Protein AF-A0A950JIW0-F1 (afdb_monomer)

Solvent-accessible surface area (backbone atoms only — not comparable to full-atom values): 15297 Å² total; per-residue (Å²): 106,26,74,24,77,45,77,41,73,48,63,56,68,23,66,13,68,14,67,20,51,63,17,51,64,18,49,62,26,65,59,87,84,40,67,57,16,27,49,17,26,58,13,29,56,10,33,6,30,5,31,16,40,16,62,35,35,33,8,22,6,34,6,34,6,32,17,4,30,21,6,40,33,16,53,64,32,99,72,61,88,52,55,11,27,15,1,23,19,4,36,10,30,6,34,9,30,6,31,6,44,45,16,30,4,42,10,31,6,33,7,30,15,4,31,24,20,44,16,66,24,35,14,5,35,14,8,38,9,34,5,34,12,32,6,30,2,54,14,62,13,37,3,35,7,31,7,34,6,28,14,3,28,22,13,56,19,75,77,39,52,10,31,24,6,33,7,33,7,32,7,31,8,30,2,53,39,39,9,45,5,32,4,31,4,33,3,28,18,31,40,29,46,71,82,50,79,30,42,6,33,4,31,5,30,5,25,16,22,42,98,88,47,72,40,64,16,67,15,72,24,76,31,66,42,51,63,86,51,82,55,61,35,66,11,25,9,29,4,30,4,34,56,48,90,74,85,79,82,82,74,100,50,81,28,74,28,79,24,73,41,73,70,64,73,83,60,59,64,72,76,55,83,82,48,70,72,57,45,64,74,66,54,77,70,81,84,88,89,87,84,79,86,71,95,86,65,62,44,76,43,80,43,77,57,98,38,23,38,37,36,34,35,31,40,62,58,41,51,33,28,50,74,85,44,79,46,76,45,67,77,46,60,76,68,34,74,44,76,75,47,72,65,56,97,76,74,49,77,49,77,54,130

Secondary structure (DSSP, 8-state):
-EEEEEEESS--EEEEEEEPPPPPPPPPP-STTPPPPPPPPPPPPEEEEEEEEESSS-EEEEEEEEPPPPPPPPPPPTT----PPPPPPPPEEEEEEEEESSS-EEEEEEEEPPPP--BSSBPPPPPPEEEEEEEEE-SSS-EEEEEEEEPPPP--BSSBPPPPPPEEEEEEEEETTS--EEEEEEEEEPPPPTT---EEEEEEEEEEEETTEEEEEEEEEEEE--TT--S-EEEEEEEEEEESSPPPPPPS-SEEEEEEEPPPHHHHTTT-TT-HH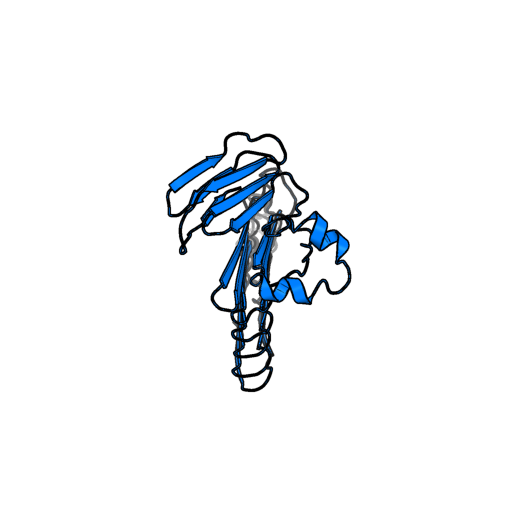HHHHH-SS---------TTS-EEEEEEETTEEEEEEESS-EEEEETTEEEEE----SSEEEEEEE--S---EEEE-

Sequence (353 aa):
MATATAVSNTSPSTSATASGGTGGDGGSAFGEFGAGPGDGGIGGAAKATAATTVISGSAGANAVATGGNGGNYGTPGAFDTLFGNGGSGGSATATATGNSGKGSATVSASATGGSATGGEGFGGYGADANASSTAMANGSGDALSSATATGGSGAFGIDQSGTGGNATATANATASGGGKAIATAVATTSNGYPFSQVGANAMSTAKTSFAGVTVQSTAAAYSTGSFLSSGPVTASTEAIAQVGSGQTVMPDVDVGAIATALPDKAYATMLIDGASNVADALLGGDEIFGASIQEGGSSTFDFAYRGDLLLGVVDGGADVTINGAEISIGDAGNDTVVNLGSFGPNIDLTING

Foldseek 3Di:
DWEWEDEDQEADAWEWEWEWAEWAEWAAFDDPPTDWWEAWGATGAWEWEWEYAYQHYEWHYETYTEWYETHHIYHGDPHDPDKYEKYAIYEWEWEIETEYNAEWYAIETETEIYAIEEIQAEWYAWYATETEWEFYAQHQYETHWETEWEWYEWADYPHYTYATYAWETETYTEAEAFHKTKTKTKTKIAFTQLPDKHKGKTKTKTWYHHPHDIDIWIKIFMDIDDSPDRGIIMAIEMEIEGEDDDDDDDDDGPIYYYHYHYDPPVVVVVVPPDCVPVCVVPPPPDDDDDDDDDDDAWDWDWDQDPQKIKIWIAHDWKFKAKPNDTDTPPCPDGTDIDTPGGDDDDIDIDIDD

pLDDT: mean 79.28, std 20.12, range [33.72, 98.69]

Mean predicted aligned error: 11.42 Å

Radius of gyration: 26.03 Å; Cα contacts (8 Å, |Δi|>4): 1325; chains: 1; bounding box: 48×48×94 Å

Structure (mmCIF, N/CA/C/O backbone):
data_AF-A0A950JIW0-F1
#
_entry.id   AF-A0A950JIW0-F1
#
loop_
_atom_site.group_PDB
_atom_site.id
_atom_site.type_symbol
_atom_site.label_atom_id
_atom_site.label_alt_id
_atom_site.label_comp_id
_atom_site.label_asym_id
_atom_site.label_entity_id
_atom_site.label_seq_id
_atom_site.pdbx_PDB_ins_code
_atom_site.Cartn_x
_atom_site.Cartn_y
_atom_site.Cartn_z
_atom_site.occupancy
_atom_site.B_iso_or_equiv
_atom_site.auth_seq_id
_atom_site.auth_comp_id
_atom_site.auth_asym_id
_atom_site.auth_atom_id
_atom_site.pdbx_PDB_model_num
ATOM 1 N N . MET A 1 1 ? -5.092 -9.264 -12.480 1.00 86.56 1 MET A N 1
ATOM 2 C CA . MET A 1 1 ? -5.924 -8.803 -11.343 1.00 86.56 1 MET A CA 1
ATOM 3 C C . MET A 1 1 ? -6.380 -10.019 -10.556 1.00 86.56 1 MET A C 1
ATOM 5 O O . MET A 1 1 ? -6.759 -10.997 -11.186 1.00 86.56 1 MET A O 1
ATOM 9 N N . ALA A 1 2 ? -6.334 -9.966 -9.226 1.00 77.94 2 ALA A N 1
ATOM 10 C CA . ALA A 1 2 ? -6.814 -11.025 -8.342 1.00 77.94 2 ALA A CA 1
ATOM 11 C C . ALA A 1 2 ? -7.764 -10.453 -7.283 1.00 77.94 2 ALA A C 1
ATOM 13 O O . ALA A 1 2 ? -7.528 -9.370 -6.742 1.00 77.94 2 ALA A O 1
ATOM 14 N N . THR A 1 3 ? -8.838 -11.179 -6.979 1.00 85.12 3 THR A N 1
ATOM 15 C CA . THR A 1 3 ? -9.830 -10.779 -5.976 1.00 85.12 3 THR A CA 1
ATOM 16 C C . THR A 1 3 ? -10.268 -11.997 -5.174 1.00 85.12 3 THR A C 1
ATOM 18 O O . THR A 1 3 ? -10.625 -13.017 -5.757 1.00 85.12 3 THR A O 1
ATOM 21 N N . ALA A 1 4 ? -10.244 -11.885 -3.848 1.00 77.25 4 ALA A N 1
ATOM 22 C CA . ALA A 1 4 ? -10.735 -12.894 -2.920 1.00 77.25 4 ALA A CA 1
ATOM 23 C C . ALA A 1 4 ? -11.717 -12.247 -1.940 1.00 77.25 4 ALA A C 1
ATOM 25 O O . ALA A 1 4 ? -11.425 -11.208 -1.347 1.00 77.25 4 ALA A O 1
ATOM 26 N N . THR A 1 5 ? -12.889 -12.854 -1.763 1.00 81.12 5 THR A N 1
ATOM 27 C CA . THR A 1 5 ? -13.912 -12.359 -0.837 1.00 81.12 5 THR A CA 1
ATOM 28 C C . THR A 1 5 ? -14.543 -13.520 -0.086 1.00 81.12 5 THR A C 1
ATOM 30 O O . THR A 1 5 ? -14.920 -14.514 -0.703 1.00 81.12 5 THR A O 1
ATOM 33 N N . ALA A 1 6 ? -14.668 -13.397 1.235 1.00 75.19 6 ALA A N 1
ATOM 34 C CA . ALA A 1 6 ? -15.336 -14.381 2.075 1.00 75.19 6 ALA A CA 1
ATOM 35 C C . ALA A 1 6 ? -16.311 -13.713 3.045 1.00 75.19 6 ALA A C 1
ATOM 37 O O . ALA A 1 6 ? -16.004 -12.698 3.673 1.00 75.19 6 ALA A O 1
ATOM 38 N N . VAL A 1 7 ? -17.474 -14.344 3.197 1.00 80.25 7 VAL A N 1
ATOM 39 C CA . VAL A 1 7 ? -18.436 -14.073 4.266 1.00 80.25 7 VAL A CA 1
ATOM 40 C C . VAL A 1 7 ? -18.645 -15.386 5.008 1.00 80.25 7 VAL A C 1
ATOM 42 O O . VAL A 1 7 ? -19.014 -16.381 4.387 1.00 80.25 7 VAL A O 1
ATOM 45 N N . SER A 1 8 ? -18.358 -15.423 6.309 1.00 76.06 8 SER A N 1
ATOM 46 C CA . SER A 1 8 ? -18.428 -16.662 7.093 1.00 76.06 8 SER A CA 1
ATOM 47 C C . SER A 1 8 ? -18.945 -16.438 8.514 1.00 76.06 8 SER A C 1
ATOM 49 O O . SER A 1 8 ? -18.849 -15.347 9.071 1.00 76.06 8 SER A O 1
ATOM 51 N N . ASN A 1 9 ? -19.452 -17.514 9.116 1.00 62.09 9 ASN A N 1
ATOM 52 C CA . ASN A 1 9 ? -19.758 -17.603 10.548 1.00 62.09 9 ASN A CA 1
ATOM 53 C C . ASN A 1 9 ? -18.616 -18.236 11.368 1.00 62.09 9 ASN A C 1
ATOM 55 O O . ASN A 1 9 ? -18.753 -18.402 12.578 1.00 62.09 9 ASN A O 1
ATOM 59 N N . THR A 1 10 ? -17.526 -18.639 10.711 1.00 66.75 10 THR A N 1
ATOM 60 C CA . THR A 1 10 ? -16.283 -19.154 11.320 1.00 66.75 10 THR A CA 1
ATOM 61 C C . THR A 1 10 ? -15.144 -18.153 11.105 1.00 66.75 10 THR A C 1
ATOM 63 O O . THR A 1 10 ? -15.439 -17.042 10.692 1.00 66.75 10 THR A O 1
ATOM 66 N N . SER A 1 11 ? -13.874 -18.494 11.375 1.00 78.62 11 SER A N 1
ATOM 67 C CA . SER A 1 11 ? -12.710 -17.595 11.214 1.00 78.62 11 SER A CA 1
ATOM 68 C C . SER A 1 11 ? -11.997 -17.737 9.844 1.00 78.62 11 SER A C 1
ATOM 70 O O . SER A 1 11 ? -10.921 -18.339 9.790 1.00 78.62 11 SER A O 1
ATOM 72 N N . PRO A 1 12 ? -12.564 -17.281 8.707 1.00 83.50 12 PRO A N 1
ATOM 73 C CA . PRO A 1 12 ? -11.912 -17.331 7.410 1.00 83.50 12 PRO A CA 1
ATOM 74 C C . PRO A 1 12 ? -10.739 -16.349 7.340 1.00 83.50 12 PRO A C 1
ATOM 76 O O . PRO A 1 12 ? -10.734 -15.281 7.955 1.00 83.50 12 PRO A O 1
ATOM 79 N N . SER A 1 13 ? -9.777 -16.710 6.499 1.00 86.25 13 SER A N 1
ATOM 80 C CA . SER A 1 13 ? -8.744 -15.810 6.008 1.00 86.25 13 SER A CA 1
ATOM 81 C C . SER A 1 13 ? -8.801 -15.800 4.483 1.00 86.25 13 SER A C 1
ATOM 83 O O . SER A 1 13 ? -8.708 -16.859 3.858 1.00 86.25 13 SER A O 1
ATOM 85 N N . THR A 1 14 ? -8.999 -14.632 3.872 1.00 91.50 14 THR A N 1
ATOM 86 C CA . THR A 1 14 ? -8.910 -14.473 2.410 1.00 91.50 14 THR A CA 1
ATOM 87 C C . THR A 1 14 ? -7.529 -14.007 2.005 1.00 91.50 14 THR A C 1
ATOM 89 O O . THR A 1 14 ? -7.034 -13.027 2.556 1.00 91.50 14 THR A O 1
ATOM 92 N N . SER A 1 15 ? -6.953 -14.639 0.984 1.00 94.50 15 SER A N 1
ATOM 93 C CA . SER A 1 15 ? -5.697 -14.210 0.371 1.00 94.50 15 SER A CA 1
ATOM 94 C C . SER A 1 15 ? -5.906 -13.913 -1.112 1.00 94.50 15 SER A C 1
ATOM 96 O O . SER A 1 15 ? -6.521 -14.716 -1.814 1.00 94.50 15 SER A O 1
ATOM 98 N N . ALA A 1 16 ? -5.403 -12.777 -1.593 1.00 94.69 16 ALA A N 1
ATOM 99 C CA . ALA A 1 16 ? -5.377 -12.426 -3.010 1.00 94.69 16 ALA A CA 1
ATOM 100 C C . ALA A 1 16 ? -3.954 -12.049 -3.429 1.00 94.69 16 ALA A C 1
ATOM 102 O O . ALA A 1 16 ? -3.347 -11.165 -2.830 1.00 94.69 16 ALA A O 1
ATOM 103 N N . THR A 1 17 ? -3.449 -12.676 -4.492 1.00 95.88 17 THR A N 1
ATOM 104 C CA . THR A 1 17 ? -2.116 -12.395 -5.041 1.00 95.88 17 THR A CA 1
ATOM 105 C C . THR A 1 17 ? -2.222 -12.068 -6.523 1.00 95.88 17 THR A C 1
ATOM 107 O O . THR A 1 17 ? -2.797 -12.843 -7.285 1.00 95.88 17 THR A O 1
ATOM 110 N N . ALA A 1 18 ? -1.674 -10.929 -6.943 1.00 95.25 18 ALA A N 1
ATOM 111 C CA . ALA A 1 18 ? -1.615 -10.526 -8.344 1.00 95.25 18 ALA A CA 1
ATOM 112 C C . ALA A 1 18 ? -0.183 -10.181 -8.748 1.00 95.25 18 ALA A C 1
ATOM 114 O O . ALA A 1 18 ? 0.502 -9.452 -8.037 1.00 95.25 18 ALA A O 1
ATOM 115 N N . SER A 1 19 ? 0.230 -10.652 -9.922 1.00 96.62 19 SER A N 1
ATOM 116 C CA . SER A 1 19 ? 1.502 -10.292 -10.543 1.00 96.62 19 SER A CA 1
ATOM 117 C C . SER A 1 19 ? 1.254 -9.742 -11.946 1.00 96.62 19 SER A C 1
ATOM 119 O O . SER A 1 19 ? 0.379 -10.236 -12.665 1.00 96.62 19 SER A O 1
ATOM 121 N N . GLY A 1 20 ? 1.971 -8.681 -12.297 1.00 94.69 20 GLY A N 1
ATOM 122 C CA . GLY A 1 20 ? 2.007 -8.120 -13.637 1.00 94.69 20 GLY A CA 1
ATOM 123 C C . GLY A 1 20 ? 2.994 -8.870 -14.530 1.00 94.69 20 GLY A C 1
ATOM 124 O O . GLY A 1 20 ? 4.041 -9.311 -14.065 1.00 94.69 20 GLY A O 1
ATOM 125 N N . GLY A 1 21 ? 2.668 -9.022 -15.816 1.00 92.62 21 GLY A N 1
ATOM 126 C CA . GLY A 1 21 ? 3.588 -9.627 -16.787 1.00 92.62 21 GLY A CA 1
ATOM 127 C C . GLY A 1 21 ? 4.795 -8.731 -17.066 1.00 92.62 21 GLY A C 1
ATOM 128 O O . GLY A 1 21 ? 4.691 -7.516 -16.952 1.00 92.62 21 GLY A O 1
ATOM 129 N N . THR A 1 22 ? 5.937 -9.294 -17.444 1.00 95.38 22 THR A N 1
ATOM 130 C CA . THR A 1 22 ? 7.085 -8.487 -17.884 1.00 95.38 22 THR A CA 1
ATOM 131 C C . THR A 1 22 ? 6.803 -7.834 -19.236 1.00 95.38 22 THR A C 1
ATOM 133 O O . THR A 1 22 ? 6.105 -8.410 -20.074 1.00 95.38 22 THR A O 1
ATOM 136 N N . GLY A 1 23 ? 7.361 -6.646 -19.459 1.00 94.50 23 GLY A N 1
ATOM 137 C CA . GLY A 1 23 ? 7.403 -6.038 -20.781 1.00 94.50 23 GLY A CA 1
ATOM 138 C C . GLY A 1 23 ? 8.190 -6.910 -21.761 1.00 94.50 23 GLY A C 1
ATOM 139 O O . GLY A 1 23 ? 9.120 -7.611 -21.364 1.00 94.50 23 GLY A O 1
ATOM 140 N N . GLY A 1 24 ? 7.794 -6.905 -23.035 1.00 93.81 24 GLY A N 1
ATOM 141 C CA . GLY A 1 24 ? 8.541 -7.603 -24.087 1.00 93.81 24 GLY A CA 1
ATOM 142 C C . GLY A 1 24 ? 9.844 -6.882 -24.422 1.00 93.81 24 GLY A C 1
ATOM 143 O O . GLY A 1 24 ? 9.905 -5.663 -24.309 1.00 93.81 24 GLY A O 1
ATOM 144 N N . ASP A 1 25 ? 10.871 -7.611 -24.846 1.00 94.62 25 ASP A N 1
ATOM 145 C CA . ASP A 1 25 ? 12.112 -6.983 -25.303 1.00 94.62 25 ASP A CA 1
ATOM 146 C C . ASP A 1 25 ? 11.920 -6.295 -26.665 1.00 94.62 25 ASP A C 1
ATOM 148 O O . ASP A 1 25 ? 11.147 -6.748 -27.518 1.00 94.62 25 ASP A O 1
ATOM 152 N N . GLY A 1 26 ? 12.651 -5.204 -26.869 1.00 91.44 26 GLY A N 1
ATOM 153 C CA . GLY A 1 26 ? 12.733 -4.498 -28.135 1.00 91.44 26 GLY A CA 1
ATOM 154 C C . GLY A 1 26 ? 13.418 -5.334 -29.216 1.00 91.44 26 GLY A C 1
ATOM 155 O O . GLY A 1 26 ? 14.310 -6.140 -28.951 1.00 91.44 26 GLY A O 1
ATOM 156 N N . GLY A 1 27 ? 13.000 -5.148 -30.468 1.00 90.38 27 GLY A N 1
ATOM 157 C CA . GLY A 1 27 ? 13.598 -5.849 -31.605 1.00 90.38 27 GLY A CA 1
ATOM 158 C C . GLY A 1 27 ? 15.028 -5.382 -31.890 1.00 90.38 27 GLY A C 1
ATOM 159 O O . GLY A 1 27 ? 15.304 -4.186 -31.881 1.00 90.38 27 GLY A O 1
ATOM 160 N N . SER A 1 28 ? 15.935 -6.311 -32.189 1.00 87.31 28 SER A N 1
ATOM 161 C CA . SER A 1 28 ? 17.286 -5.977 -32.657 1.00 87.31 28 SER A CA 1
ATOM 162 C C . SER A 1 28 ? 17.260 -5.332 -34.044 1.00 87.31 28 SER A C 1
ATOM 164 O O . SER A 1 28 ? 16.538 -5.790 -34.935 1.00 87.31 28 SER A O 1
ATOM 166 N N . ALA A 1 29 ? 18.104 -4.322 -34.251 1.00 84.44 29 ALA A N 1
ATOM 167 C CA . ALA A 1 29 ? 18.344 -3.773 -35.580 1.00 84.44 29 ALA A CA 1
ATOM 168 C C . ALA A 1 29 ? 19.161 -4.767 -36.430 1.00 84.44 29 ALA A C 1
ATOM 170 O O . ALA A 1 29 ? 20.140 -5.350 -35.959 1.00 84.44 29 ALA A O 1
ATOM 171 N N . PHE A 1 30 ? 18.784 -4.951 -37.701 1.00 74.56 30 PHE A N 1
ATOM 172 C CA . PHE A 1 30 ? 19.547 -5.745 -38.672 1.00 74.56 30 PHE A CA 1
ATOM 173 C C . PHE A 1 30 ? 19.984 -4.876 -39.859 1.00 74.56 30 PHE A C 1
ATOM 175 O O . PHE A 1 30 ? 19.148 -4.293 -40.549 1.00 74.56 30 PHE A O 1
ATOM 182 N N . GLY A 1 31 ? 21.291 -4.868 -40.141 1.00 67.94 31 GLY A N 1
ATOM 183 C CA . GLY A 1 31 ? 21.893 -4.229 -41.319 1.00 67.94 31 GLY A CA 1
ATOM 184 C C . GLY A 1 31 ? 22.580 -2.886 -41.045 1.00 67.94 31 GLY A C 1
ATOM 185 O O . GLY A 1 31 ? 22.300 -2.214 -40.061 1.00 67.94 31 GLY A O 1
ATOM 186 N N . GLU A 1 32 ? 23.489 -2.504 -41.947 1.00 66.94 32 GLU A N 1
ATOM 187 C CA . GLU A 1 32 ? 24.316 -1.280 -41.883 1.00 66.94 32 GLU A CA 1
ATOM 188 C C . GLU A 1 32 ? 23.498 0.023 -42.014 1.00 66.94 32 GLU A C 1
ATOM 190 O O . GLU A 1 32 ? 23.948 1.078 -41.587 1.00 66.94 32 GLU A O 1
ATOM 195 N N . PHE A 1 33 ? 22.269 -0.068 -42.538 1.00 69.81 33 PHE A N 1
ATOM 196 C CA . PHE A 1 33 ? 21.305 1.036 -42.677 1.00 69.81 33 PHE A CA 1
ATOM 197 C C . PHE A 1 33 ? 19.908 0.642 -42.163 1.00 69.81 33 PHE A C 1
ATOM 199 O O . PHE A 1 33 ? 18.889 1.069 -42.709 1.00 69.81 33 PHE A O 1
ATOM 206 N N . GLY A 1 34 ? 19.855 -0.275 -41.192 1.00 66.38 34 GLY A N 1
ATOM 207 C CA . GLY A 1 34 ? 18.600 -0.786 -40.643 1.00 66.38 34 GLY A CA 1
ATOM 208 C C . GLY A 1 34 ? 17.809 0.273 -39.872 1.00 66.38 34 GLY A C 1
ATOM 209 O O . GLY A 1 34 ? 18.354 1.286 -39.445 1.00 66.38 34 GLY A O 1
ATOM 210 N N . ALA A 1 35 ? 16.510 0.025 -39.680 1.00 74.56 35 ALA A N 1
ATOM 211 C CA . ALA A 1 35 ? 15.750 0.738 -38.655 1.00 74.56 35 ALA A CA 1
ATOM 212 C C . ALA A 1 35 ? 16.372 0.442 -37.282 1.00 74.56 35 ALA A C 1
ATOM 214 O O . ALA A 1 35 ? 16.803 -0.692 -37.052 1.00 74.56 35 ALA A O 1
ATOM 215 N N . GLY A 1 36 ? 16.424 1.448 -36.409 1.00 82.69 36 GLY A N 1
ATOM 216 C CA . GLY A 1 36 ? 17.099 1.309 -35.125 1.00 82.69 36 GLY A CA 1
ATOM 217 C C . GLY A 1 36 ? 16.469 0.310 -34.163 1.00 82.69 36 GLY A C 1
ATOM 218 O O . GLY A 1 36 ? 15.407 -0.253 -34.454 1.00 82.69 36 GLY A O 1
ATOM 219 N N . PRO A 1 37 ? 17.153 0.031 -33.039 1.00 89.25 37 PRO A N 1
ATOM 220 C CA . PRO A 1 37 ? 16.684 -0.932 -32.056 1.00 89.25 37 PRO A CA 1
ATOM 221 C C . PRO A 1 37 ? 15.295 -0.551 -31.545 1.00 89.25 37 PRO A C 1
ATOM 223 O O . PRO A 1 37 ? 14.983 0.619 -31.330 1.00 89.25 37 PRO A O 1
ATOM 226 N N . GLY A 1 38 ? 14.451 -1.558 -31.345 1.00 91.69 38 GLY A N 1
ATOM 227 C CA . GLY A 1 38 ? 13.141 -1.366 -30.745 1.00 91.69 38 GLY A CA 1
ATOM 228 C C . GLY A 1 38 ? 13.245 -1.000 -29.266 1.00 91.69 38 GLY A C 1
ATOM 229 O O . GLY A 1 38 ? 14.178 -1.410 -28.572 1.00 91.69 38 GLY A O 1
ATOM 230 N N . ASP A 1 39 ? 12.245 -0.276 -28.780 1.00 94.00 39 ASP A N 1
ATOM 231 C CA . ASP A 1 39 ? 12.089 0.017 -27.358 1.00 94.00 39 ASP A CA 1
ATOM 232 C C . ASP A 1 39 ? 11.658 -1.224 -26.569 1.00 94.00 39 ASP A C 1
ATOM 234 O O . ASP A 1 39 ? 10.955 -2.105 -27.076 1.00 94.00 39 ASP A O 1
ATOM 238 N N . GLY A 1 40 ? 12.036 -1.251 -25.295 1.00 95.69 40 GLY A N 1
ATOM 239 C CA . GLY A 1 40 ? 11.528 -2.204 -24.325 1.00 95.69 40 GLY A CA 1
ATOM 240 C C . GLY A 1 40 ? 10.058 -1.959 -23.988 1.00 95.69 40 GLY A C 1
ATOM 241 O O . GLY A 1 40 ? 9.602 -0.833 -23.796 1.00 95.69 40 GLY A O 1
ATOM 242 N N . GLY A 1 41 ? 9.294 -3.040 -23.884 1.00 96.94 41 GLY A N 1
ATOM 243 C CA . GLY A 1 41 ? 7.888 -3.012 -23.511 1.00 96.94 41 GLY A CA 1
ATOM 244 C C . GLY A 1 41 ? 7.672 -2.619 -22.049 1.00 96.94 41 GLY A C 1
ATOM 245 O O . GLY A 1 41 ? 8.524 -2.823 -21.187 1.00 96.94 41 GLY A O 1
ATOM 246 N N . ILE A 1 42 ? 6.488 -2.094 -21.747 1.00 97.44 42 ILE A N 1
ATOM 247 C CA . ILE A 1 42 ? 6.093 -1.734 -20.380 1.00 97.44 42 ILE A CA 1
ATOM 248 C C . ILE A 1 42 ? 5.667 -2.990 -19.610 1.00 97.44 42 ILE A C 1
ATOM 250 O O . ILE A 1 42 ? 4.963 -3.849 -20.147 1.00 97.44 42 ILE A O 1
ATOM 254 N N . GLY A 1 43 ? 6.060 -3.078 -18.341 1.00 97.31 43 GLY A N 1
ATOM 255 C CA . GLY A 1 43 ? 5.586 -4.101 -17.418 1.00 97.31 43 GLY A CA 1
ATOM 256 C C . GLY A 1 43 ? 4.084 -3.994 -17.134 1.00 97.31 43 GLY A C 1
ATOM 257 O O . GLY A 1 43 ? 3.512 -2.916 -16.987 1.00 97.31 43 GLY A O 1
ATOM 258 N N . GLY A 1 44 ? 3.408 -5.132 -17.032 1.00 97.69 44 GLY A N 1
ATOM 259 C CA . GLY A 1 44 ? 1.992 -5.209 -16.701 1.00 97.69 44 GLY A CA 1
ATOM 260 C C . GLY A 1 44 ? 1.699 -4.732 -15.277 1.00 97.69 44 GLY A C 1
ATOM 261 O O . GLY A 1 44 ? 2.471 -4.968 -14.351 1.00 97.69 44 GLY A O 1
ATOM 262 N N . ALA A 1 45 ? 0.544 -4.099 -15.078 1.00 97.81 45 ALA A N 1
ATOM 263 C CA . ALA A 1 45 ? 0.087 -3.697 -13.750 1.00 97.81 45 ALA A CA 1
ATOM 264 C C . ALA A 1 45 ? -0.472 -4.881 -12.939 1.00 97.81 45 ALA A C 1
ATOM 266 O O . ALA A 1 45 ? -1.043 -5.831 -13.488 1.00 97.81 45 ALA A O 1
ATOM 267 N N . ALA A 1 46 ? -0.385 -4.790 -11.612 1.00 97.56 46 ALA A N 1
ATOM 268 C CA . ALA A 1 46 ? -0.940 -5.760 -10.676 1.00 97.56 46 ALA A CA 1
ATOM 269 C C . ALA A 1 46 ? -1.937 -5.119 -9.709 1.00 97.56 46 ALA A C 1
ATOM 271 O O . ALA A 1 46 ? -1.676 -4.088 -9.097 1.00 97.56 46 ALA A O 1
ATOM 272 N N . LYS A 1 47 ? -3.082 -5.781 -9.523 1.00 98.19 47 LYS A N 1
ATOM 273 C CA . LYS A 1 47 ? -4.098 -5.395 -8.538 1.00 98.19 47 LYS A CA 1
ATOM 274 C C . LYS A 1 47 ? -4.577 -6.614 -7.767 1.00 98.19 47 LYS A C 1
ATOM 276 O O . LYS A 1 47 ? -5.110 -7.536 -8.394 1.00 98.19 47 LYS A O 1
ATOM 281 N N . ALA A 1 48 ? -4.408 -6.594 -6.449 1.00 96.81 48 ALA A N 1
ATOM 282 C CA . ALA A 1 48 ? -4.875 -7.622 -5.528 1.00 96.81 48 ALA A CA 1
ATOM 283 C C . ALA A 1 48 ? -5.867 -7.034 -4.519 1.00 96.81 48 ALA A C 1
ATOM 285 O O . ALA A 1 48 ? -5.604 -6.003 -3.902 1.00 96.81 48 ALA A O 1
ATOM 286 N N . THR A 1 49 ? -7.009 -7.696 -4.341 1.00 97.88 49 THR A N 1
ATOM 287 C CA . THR A 1 49 ? -8.036 -7.281 -3.378 1.00 97.88 49 THR A CA 1
ATOM 288 C C . THR A 1 49 ? -8.486 -8.468 -2.538 1.00 97.88 49 THR A C 1
ATOM 290 O O . THR A 1 49 ? -8.999 -9.439 -3.089 1.00 97.88 49 THR A O 1
ATOM 293 N N . ALA A 1 50 ? -8.314 -8.394 -1.220 1.00 96.44 50 ALA A N 1
ATOM 294 C CA . ALA A 1 50 ? -8.766 -9.411 -0.273 1.00 96.44 50 ALA A CA 1
ATOM 295 C C . ALA A 1 50 ? -9.767 -8.803 0.713 1.00 96.44 50 ALA A C 1
ATOM 297 O O . ALA A 1 50 ? -9.478 -7.790 1.343 1.00 96.44 50 ALA A O 1
ATOM 298 N N . ALA A 1 51 ? -10.940 -9.410 0.860 1.00 96.31 51 ALA A N 1
ATOM 299 C CA . ALA A 1 51 ? -11.974 -8.918 1.762 1.00 96.31 51 ALA A CA 1
ATOM 300 C C . ALA A 1 51 ? -12.603 -10.058 2.565 1.00 96.31 51 ALA A C 1
ATOM 302 O O . ALA A 1 51 ? -13.089 -11.034 1.998 1.00 96.31 51 ALA A O 1
ATOM 303 N N . THR A 1 52 ? -12.655 -9.914 3.884 1.00 95.62 52 THR A N 1
ATOM 304 C CA . THR A 1 52 ? -13.287 -10.883 4.779 1.00 95.62 52 THR A CA 1
ATOM 305 C C . THR A 1 52 ? -14.263 -10.192 5.718 1.00 95.62 52 THR A C 1
ATOM 307 O O . THR A 1 52 ? -13.926 -9.200 6.357 1.00 95.62 52 THR A O 1
ATOM 310 N N . THR A 1 53 ? -15.479 -10.728 5.825 1.00 93.75 53 THR A N 1
ATOM 311 C CA . THR A 1 53 ? -16.479 -10.307 6.816 1.00 93.75 53 THR A CA 1
ATOM 312 C C . THR A 1 53 ? -16.987 -11.511 7.600 1.00 93.75 53 THR A C 1
ATOM 314 O O . THR A 1 53 ? -17.357 -12.532 7.020 1.00 93.75 53 THR A O 1
ATOM 317 N N . VAL A 1 54 ? -17.003 -11.394 8.926 1.00 91.50 54 VAL A N 1
ATOM 318 C CA . VAL A 1 54 ? -17.313 -12.492 9.841 1.00 91.50 54 VAL A CA 1
ATOM 319 C C . VAL A 1 54 ? -18.263 -12.024 10.929 1.00 91.50 54 VAL A C 1
ATOM 321 O O . VAL A 1 54 ? -18.007 -11.017 11.581 1.00 91.50 54 VAL A O 1
ATOM 324 N N . ILE A 1 55 ? -19.342 -12.771 11.172 1.00 86.69 55 ILE A N 1
ATOM 325 C CA . ILE A 1 55 ? -20.302 -12.451 12.245 1.00 86.69 55 ILE A CA 1
ATOM 326 C C . ILE A 1 55 ? -19.757 -12.893 13.614 1.00 86.69 55 ILE A C 1
ATOM 328 O O . ILE A 1 55 ? -19.855 -12.162 14.601 1.00 86.69 55 ILE A O 1
ATOM 332 N N . SER A 1 56 ? -19.157 -14.083 13.676 1.00 84.19 56 SER A N 1
ATOM 333 C CA . SER A 1 56 ? -18.550 -14.664 14.878 1.00 84.19 56 SER A CA 1
ATOM 334 C C . SER A 1 56 ? -17.225 -15.346 14.545 1.00 84.19 56 SER A C 1
ATOM 336 O O . SER A 1 56 ? -17.179 -16.159 13.630 1.00 84.19 56 SER A O 1
ATOM 338 N N . GLY A 1 57 ? -16.166 -15.047 15.299 1.00 89.81 57 GLY A N 1
ATOM 339 C CA . GLY A 1 57 ? -14.806 -15.523 15.013 1.00 89.81 57 GLY A CA 1
ATOM 340 C C . GLY A 1 57 ? -13.905 -14.418 14.466 1.00 89.81 57 GLY A C 1
ATOM 341 O O . GLY A 1 57 ? -14.306 -13.258 14.420 1.00 89.81 57 GLY A O 1
ATOM 342 N N . SER A 1 58 ? -12.677 -14.758 14.088 1.00 92.62 58 SER A N 1
ATOM 343 C CA . SER A 1 58 ? -11.677 -13.777 13.644 1.00 92.62 58 SER A CA 1
ATOM 344 C C . SER A 1 58 ? -11.728 -13.559 12.131 1.00 92.62 58 SER A C 1
ATOM 346 O O . SER A 1 58 ? -11.958 -14.502 11.379 1.00 92.62 58 SER A O 1
ATOM 348 N N . ALA A 1 59 ? -11.492 -12.330 11.679 1.00 94.06 59 ALA A N 1
ATOM 349 C CA . ALA A 1 59 ? -11.458 -11.971 10.263 1.00 94.06 59 ALA A CA 1
ATOM 350 C C . ALA A 1 59 ? -10.013 -11.771 9.787 1.00 94.06 59 ALA A C 1
ATOM 352 O O . ALA A 1 59 ? -9.310 -10.911 10.315 1.00 94.06 59 ALA A O 1
ATOM 353 N N . GLY A 1 60 ? -9.582 -12.539 8.783 1.00 95.44 60 GLY A N 1
ATOM 354 C CA . GLY A 1 60 ? -8.266 -12.399 8.153 1.00 95.44 60 GLY A CA 1
ATOM 355 C C . GLY A 1 60 ? -8.354 -11.935 6.699 1.00 95.44 60 GLY A C 1
ATOM 356 O O . GLY A 1 60 ? -9.109 -12.513 5.919 1.00 95.44 60 GLY A O 1
ATOM 357 N N . ALA A 1 61 ? -7.571 -10.936 6.290 1.00 96.50 61 ALA A N 1
ATOM 358 C CA . ALA A 1 61 ? -7.449 -10.575 4.874 1.00 96.50 61 ALA A CA 1
ATOM 359 C C . ALA A 1 61 ? -6.010 -10.206 4.498 1.00 96.50 61 ALA A C 1
ATOM 361 O O . ALA A 1 61 ? -5.412 -9.344 5.130 1.00 96.50 61 ALA A O 1
ATOM 362 N N . ASN A 1 62 ? -5.479 -10.836 3.449 1.00 97.75 62 ASN A N 1
ATOM 363 C CA . ASN A 1 62 ? -4.131 -10.608 2.940 1.00 97.75 62 ASN A CA 1
ATOM 364 C C . ASN A 1 62 ? -4.156 -10.306 1.434 1.00 97.75 62 ASN A C 1
ATOM 366 O O . ASN A 1 62 ? -4.581 -11.148 0.643 1.00 97.75 62 ASN A O 1
ATOM 370 N N . ALA A 1 63 ? -3.694 -9.129 1.019 1.00 97.56 63 ALA A N 1
ATOM 371 C CA . ALA A 1 63 ? -3.581 -8.756 -0.391 1.00 97.56 63 ALA A CA 1
ATOM 372 C C . ALA A 1 63 ? -2.121 -8.487 -0.768 1.00 97.56 63 ALA A C 1
ATOM 374 O O . ALA A 1 63 ? -1.460 -7.681 -0.123 1.00 97.56 63 ALA A O 1
ATOM 375 N N . VAL A 1 64 ? -1.636 -9.125 -1.836 1.00 98.25 64 VAL A N 1
ATOM 376 C CA . VAL A 1 64 ? -0.261 -8.975 -2.336 1.00 98.25 64 VAL A CA 1
ATOM 377 C C . VAL A 1 64 ? -0.280 -8.649 -3.828 1.00 98.25 64 VAL A C 1
ATOM 379 O O . VAL A 1 64 ? -0.797 -9.434 -4.624 1.00 98.25 64 VAL A O 1
ATOM 382 N N . ALA A 1 65 ? 0.277 -7.508 -4.228 1.00 97.94 65 ALA A N 1
ATOM 383 C CA . ALA A 1 65 ? 0.370 -7.092 -5.626 1.00 97.94 65 ALA A CA 1
ATOM 384 C C . ALA A 1 65 ? 1.817 -6.781 -6.023 1.00 97.94 65 ALA A C 1
ATOM 386 O O . ALA A 1 65 ? 2.469 -5.963 -5.383 1.00 97.94 65 ALA A O 1
ATOM 387 N N . THR A 1 66 ? 2.291 -7.382 -7.112 1.00 98.31 66 THR A N 1
ATOM 388 C CA . THR A 1 66 ? 3.639 -7.149 -7.652 1.00 98.31 66 THR A CA 1
ATOM 389 C C . THR A 1 66 ? 3.553 -6.735 -9.112 1.00 98.31 66 THR A C 1
ATOM 391 O O . THR A 1 66 ? 3.125 -7.521 -9.957 1.00 98.31 66 THR A O 1
ATOM 394 N N . GLY A 1 67 ? 3.938 -5.502 -9.414 1.00 97.88 67 GLY A N 1
ATOM 395 C CA . GLY A 1 67 ? 4.013 -4.987 -10.772 1.00 97.88 67 GLY A CA 1
ATOM 396 C C . GLY A 1 67 ? 5.029 -5.746 -11.625 1.00 97.88 67 GLY A C 1
ATOM 397 O O . GLY A 1 67 ? 6.007 -6.284 -11.110 1.00 97.88 67 GLY A O 1
ATOM 398 N N . GLY A 1 68 ? 4.785 -5.823 -12.931 1.00 97.56 68 GLY A N 1
ATOM 399 C CA . GLY A 1 68 ? 5.713 -6.450 -13.869 1.00 97.56 68 GLY A CA 1
ATOM 400 C C . GLY A 1 68 ? 6.909 -5.551 -14.167 1.00 97.56 68 GLY A C 1
ATOM 401 O O . GLY A 1 68 ? 6.776 -4.332 -14.173 1.00 97.56 68 GLY A O 1
ATOM 402 N N . ASN A 1 69 ? 8.074 -6.125 -14.446 1.00 97.81 69 ASN A N 1
ATOM 403 C CA . ASN A 1 69 ? 9.236 -5.332 -14.857 1.00 97.81 69 ASN A CA 1
ATOM 404 C C . ASN A 1 69 ? 9.101 -4.851 -16.308 1.00 97.81 69 ASN A C 1
ATOM 406 O O . ASN A 1 69 ? 8.421 -5.497 -17.109 1.00 97.81 69 ASN A O 1
ATOM 410 N N . GLY A 1 70 ? 9.780 -3.759 -16.651 1.00 97.31 70 GLY A N 1
ATOM 411 C CA . GLY A 1 70 ? 9.984 -3.359 -18.044 1.00 97.31 70 GLY A CA 1
ATOM 412 C C . GLY A 1 70 ? 10.780 -4.397 -18.844 1.00 97.31 70 GLY A C 1
ATOM 413 O O . GLY A 1 70 ? 11.512 -5.204 -18.271 1.00 97.31 70 GLY A O 1
ATOM 414 N N . GLY A 1 71 ? 10.613 -4.396 -20.166 1.00 96.75 71 GLY A N 1
ATOM 415 C CA . GLY A 1 71 ? 11.409 -5.190 -21.109 1.00 96.75 71 GLY A CA 1
ATOM 416 C C . GLY A 1 71 ? 12.675 -4.452 -21.533 1.00 96.75 71 GLY A C 1
ATOM 417 O O . GLY A 1 71 ? 12.736 -3.231 -21.424 1.00 96.75 71 GLY A O 1
ATOM 418 N N . ASN A 1 72 ? 13.707 -5.150 -21.993 1.00 94.50 72 ASN A N 1
ATOM 419 C CA . ASN A 1 72 ? 14.946 -4.495 -22.427 1.00 94.50 72 ASN A CA 1
ATOM 420 C C . ASN A 1 72 ? 14.766 -3.835 -23.798 1.00 94.50 72 ASN A C 1
ATOM 422 O O . ASN A 1 72 ? 13.936 -4.269 -24.591 1.00 94.50 72 ASN A O 1
ATOM 426 N N . TYR A 1 73 ? 15.564 -2.815 -24.100 1.00 92.31 73 TYR A N 1
ATOM 427 C CA . TYR A 1 73 ? 15.699 -2.313 -25.469 1.00 92.31 73 TYR A CA 1
ATOM 428 C C . TYR A 1 73 ? 16.385 -3.353 -26.371 1.00 92.31 73 TYR A C 1
ATOM 430 O O . TYR A 1 73 ? 17.082 -4.255 -25.897 1.00 92.31 73 TYR A O 1
ATOM 438 N N . GLY A 1 74 ? 16.182 -3.230 -27.682 1.00 90.69 74 GLY A N 1
ATOM 439 C CA . GLY A 1 74 ? 16.840 -4.073 -28.677 1.00 90.69 74 GLY A CA 1
ATOM 440 C C . GLY A 1 74 ? 18.327 -3.750 -28.835 1.00 90.69 74 GLY A C 1
ATOM 441 O O . GLY A 1 74 ? 18.769 -2.639 -28.566 1.00 90.69 74 GLY A O 1
ATOM 442 N N . THR A 1 75 ? 19.120 -4.704 -29.324 1.00 86.31 75 THR A N 1
ATOM 443 C CA . THR A 1 75 ? 20.546 -4.453 -29.596 1.00 86.31 75 THR A CA 1
ATOM 444 C C . THR A 1 75 ? 20.722 -3.516 -30.802 1.00 86.31 75 THR A C 1
ATOM 446 O O . THR A 1 75 ? 20.147 -3.814 -31.861 1.00 86.31 75 THR A O 1
ATOM 449 N N . PRO A 1 76 ? 21.536 -2.450 -30.697 1.00 79.50 76 PRO A N 1
ATOM 450 C CA . PRO A 1 76 ? 21.843 -1.574 -31.825 1.00 79.50 76 PRO A CA 1
ATOM 451 C C . PRO A 1 76 ? 22.612 -2.296 -32.936 1.00 79.50 76 PRO A C 1
ATOM 453 O O . PRO A 1 76 ? 23.323 -3.278 -32.700 1.00 79.50 76 PRO A O 1
ATOM 456 N N . GLY A 1 77 ? 22.499 -1.780 -34.161 1.00 76.94 77 GLY A N 1
ATOM 457 C CA . GLY A 1 77 ? 23.368 -2.164 -35.274 1.00 76.94 77 GLY A CA 1
ATOM 458 C C . GLY A 1 77 ? 24.759 -1.527 -35.159 1.00 76.94 77 GLY A C 1
ATOM 459 O O . GLY A 1 77 ? 24.946 -0.542 -34.455 1.00 76.94 77 GLY A O 1
ATOM 460 N N . ALA A 1 78 ? 25.746 -2.055 -35.893 1.00 75.06 78 ALA A N 1
ATOM 461 C CA . ALA A 1 78 ? 27.161 -1.662 -35.777 1.00 75.06 78 ALA A CA 1
ATOM 462 C C . ALA A 1 78 ? 27.479 -0.175 -36.070 1.00 75.06 78 ALA A C 1
ATOM 464 O O . ALA A 1 78 ? 28.572 0.281 -35.738 1.00 75.06 78 ALA A O 1
ATOM 465 N N . PHE A 1 79 ? 26.559 0.565 -36.694 1.00 69.25 79 PHE A N 1
ATOM 466 C CA . PHE A 1 79 ? 26.754 1.958 -37.118 1.00 69.25 79 PHE A CA 1
ATOM 467 C C . PHE A 1 79 ? 25.544 2.853 -36.833 1.00 69.25 79 PHE A C 1
ATOM 469 O O . PHE A 1 79 ? 25.465 3.958 -37.371 1.00 69.25 79 PHE A O 1
ATOM 476 N N . ASP A 1 80 ? 24.585 2.380 -36.036 1.00 67.25 80 ASP A N 1
ATOM 477 C CA . ASP A 1 80 ? 23.363 3.137 -35.795 1.00 67.25 80 ASP A CA 1
ATOM 478 C C . ASP A 1 80 ? 23.554 4.178 -34.684 1.00 67.25 80 ASP A C 1
ATOM 480 O O . ASP A 1 80 ? 24.148 3.903 -33.643 1.00 67.25 80 ASP A O 1
ATOM 484 N N . THR A 1 81 ? 23.054 5.386 -34.932 1.00 70.25 81 THR A N 1
ATOM 485 C CA . THR A 1 81 ? 22.990 6.484 -33.960 1.00 70.25 81 THR A CA 1
ATOM 486 C C . THR A 1 81 ? 21.651 6.532 -33.221 1.00 70.25 81 THR A C 1
ATOM 488 O O . THR A 1 81 ? 21.483 7.376 -32.346 1.00 70.25 81 THR A O 1
ATOM 491 N N . LEU A 1 82 ? 20.667 5.709 -33.609 1.00 76.06 82 LEU A N 1
ATOM 492 C CA . LEU A 1 82 ? 19.401 5.585 -32.894 1.00 76.06 82 LEU A CA 1
ATOM 493 C C . LEU A 1 82 ? 19.551 4.596 -31.738 1.00 76.06 82 LEU A C 1
ATOM 495 O O . LEU A 1 82 ? 19.969 3.454 -31.919 1.00 76.06 82 LEU A O 1
ATOM 499 N N . PHE A 1 83 ? 19.146 5.040 -30.553 1.00 85.50 83 PHE A N 1
ATOM 500 C CA . PHE A 1 83 ? 19.174 4.235 -29.344 1.00 85.50 83 PHE A CA 1
ATOM 501 C C . PHE A 1 83 ? 17.769 3.802 -28.940 1.00 85.50 83 PHE A C 1
ATOM 503 O O . PHE A 1 83 ? 16.816 4.577 -29.030 1.00 85.50 83 PHE A O 1
ATOM 510 N N . GLY A 1 84 ? 17.652 2.560 -28.475 1.00 89.06 84 GL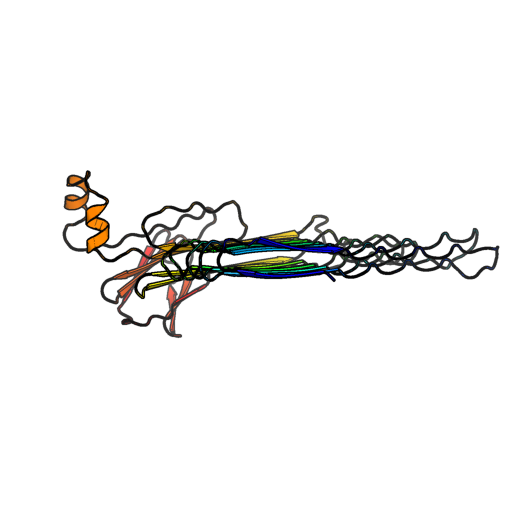Y A N 1
ATOM 511 C CA . GLY A 1 84 ? 16.402 2.023 -27.957 1.00 89.06 84 GLY A CA 1
ATOM 512 C C . GLY A 1 84 ? 16.223 2.416 -26.494 1.00 89.06 84 GLY A C 1
ATOM 513 O O . GLY A 1 84 ? 17.189 2.467 -25.721 1.00 89.06 84 GLY A O 1
ATOM 514 N N . ASN A 1 85 ? 14.982 2.686 -26.109 1.00 94.75 85 ASN A N 1
ATOM 515 C CA . ASN A 1 85 ? 14.625 3.035 -24.742 1.00 94.75 85 ASN A CA 1
ATOM 516 C C . ASN A 1 85 ? 14.324 1.785 -23.917 1.00 94.75 85 ASN A C 1
ATOM 518 O O . ASN A 1 85 ? 13.771 0.803 -24.416 1.00 94.75 85 ASN A O 1
ATOM 522 N N . GLY A 1 86 ? 14.656 1.836 -22.631 1.00 95.06 86 GLY A N 1
ATOM 523 C CA . GLY A 1 86 ? 14.278 0.805 -21.676 1.00 95.06 86 GLY A CA 1
ATOM 524 C C . GLY A 1 86 ? 12.778 0.815 -21.373 1.00 95.06 86 GLY A C 1
ATOM 525 O O . GLY A 1 86 ? 12.117 1.856 -21.390 1.00 95.06 86 GLY A O 1
ATOM 526 N N . GLY A 1 87 ? 12.232 -0.355 -21.058 1.00 97.00 87 GLY A N 1
ATOM 527 C CA . GLY A 1 87 ? 10.849 -0.509 -20.636 1.00 97.00 87 GLY A CA 1
ATOM 528 C C . GLY A 1 87 ? 10.615 0.024 -19.222 1.00 97.00 87 GLY A C 1
ATOM 529 O O . GLY A 1 87 ? 11.423 -0.177 -18.313 1.00 97.00 87 GLY A O 1
ATOM 530 N N . SER A 1 88 ? 9.470 0.671 -19.010 1.00 97.38 88 SER A N 1
ATOM 531 C CA . SER A 1 88 ? 9.027 1.074 -17.668 1.00 97.38 88 SER A CA 1
ATOM 532 C C . SER A 1 88 ? 8.405 -0.102 -16.911 1.00 97.38 88 SER A C 1
ATOM 534 O O . SER A 1 88 ? 7.838 -1.011 -17.520 1.00 97.38 88 SER A O 1
ATOM 536 N N . GLY A 1 89 ? 8.480 -0.079 -15.582 1.00 97.81 89 GLY A N 1
ATOM 537 C CA . GLY A 1 89 ? 7.789 -1.050 -14.739 1.00 97.81 89 GLY A CA 1
ATOM 538 C C . GLY A 1 89 ? 6.266 -0.871 -14.744 1.00 97.81 89 GLY A C 1
ATOM 539 O O . GLY A 1 89 ? 5.738 0.179 -15.106 1.00 97.81 89 GLY A O 1
ATOM 540 N N . GLY A 1 90 ? 5.545 -1.895 -14.297 1.00 98.12 90 GLY A N 1
ATOM 541 C CA . GLY A 1 90 ? 4.098 -1.877 -14.101 1.00 98.12 90 GLY A CA 1
ATOM 542 C C . GLY A 1 90 ? 3.710 -1.528 -12.666 1.00 98.12 90 GLY A C 1
ATOM 543 O O . GLY A 1 90 ? 4.378 -1.936 -11.721 1.00 98.12 90 GLY A O 1
ATOM 544 N N . SER A 1 91 ? 2.621 -0.784 -12.476 1.00 98.25 91 SER A N 1
ATOM 545 C CA . SER A 1 91 ? 2.168 -0.362 -11.142 1.00 98.25 91 SER A CA 1
ATOM 546 C C . SER A 1 91 ? 1.597 -1.512 -10.309 1.00 98.25 91 SER A C 1
ATOM 548 O O . SER A 1 91 ? 1.135 -2.526 -10.844 1.00 98.25 91 SER A O 1
ATOM 550 N N . ALA A 1 92 ? 1.594 -1.345 -8.984 1.00 98.44 92 ALA A N 1
ATOM 551 C CA . ALA A 1 92 ? 1.024 -2.316 -8.053 1.00 98.44 92 ALA A CA 1
ATOM 552 C C . ALA A 1 92 ? 0.024 -1.687 -7.078 1.00 98.44 92 ALA A C 1
ATOM 554 O O . ALA A 1 92 ? 0.271 -0.643 -6.478 1.00 98.44 92 ALA A O 1
ATOM 555 N N . THR A 1 93 ? -1.114 -2.352 -6.877 1.00 98.62 93 THR A N 1
ATOM 556 C CA . THR A 1 93 ? -2.121 -1.953 -5.886 1.00 98.62 93 THR A CA 1
ATOM 557 C C . THR A 1 93 ? -2.606 -3.149 -5.080 1.00 98.62 93 THR A C 1
ATOM 559 O O . THR A 1 93 ? -3.166 -4.095 -5.640 1.00 98.62 93 THR A O 1
ATOM 562 N N . ALA A 1 94 ? -2.450 -3.085 -3.761 1.00 98.31 94 ALA A N 1
ATOM 563 C CA . ALA A 1 94 ? -2.962 -4.077 -2.825 1.00 98.31 94 ALA A CA 1
ATOM 564 C C . ALA A 1 94 ? -3.982 -3.447 -1.873 1.00 98.31 94 ALA A C 1
ATOM 566 O O . ALA A 1 94 ? -3.717 -2.426 -1.243 1.00 98.31 94 ALA A O 1
ATOM 567 N N . THR A 1 95 ? -5.152 -4.071 -1.754 1.00 98.50 95 THR A N 1
ATOM 568 C CA . THR A 1 95 ? -6.216 -3.624 -0.847 1.00 98.50 95 THR A CA 1
ATOM 569 C C . THR A 1 95 ? -6.719 -4.795 -0.022 1.00 98.50 95 THR A C 1
ATOM 571 O O . THR A 1 95 ? -7.184 -5.787 -0.586 1.00 98.50 95 THR A O 1
ATOM 574 N N . ALA A 1 96 ? -6.652 -4.682 1.300 1.00 98.00 96 ALA A N 1
ATOM 575 C CA . ALA A 1 96 ? -7.126 -5.710 2.213 1.00 98.00 96 ALA A CA 1
ATOM 576 C C . ALA A 1 96 ? -8.126 -5.141 3.226 1.00 98.00 96 ALA A C 1
ATOM 578 O O . ALA A 1 96 ? -7.903 -4.082 3.812 1.00 98.00 96 ALA A O 1
ATOM 579 N N . THR A 1 97 ? -9.234 -5.847 3.449 1.00 98.19 97 THR A N 1
ATOM 580 C CA . THR A 1 97 ? -10.271 -5.443 4.408 1.00 98.19 97 THR A CA 1
ATOM 581 C C . THR A 1 97 ? -10.737 -6.637 5.229 1.00 98.19 97 THR A C 1
ATOM 583 O O . THR A 1 97 ? -11.141 -7.657 4.676 1.00 98.19 97 THR A O 1
ATOM 586 N N . GLY A 1 98 ? -10.718 -6.513 6.551 1.00 97.00 98 GLY A N 1
ATOM 587 C CA . GLY A 1 98 ? -11.182 -7.536 7.484 1.00 97.00 98 GLY A CA 1
ATOM 588 C C . GLY A 1 98 ? -12.166 -6.940 8.478 1.00 97.00 98 GLY A C 1
ATOM 589 O O . GLY A 1 98 ? -11.859 -5.948 9.130 1.00 97.00 98 GLY A O 1
ATOM 590 N N . ASN A 1 99 ? -13.344 -7.545 8.595 1.00 96.81 99 ASN A N 1
ATOM 591 C CA . ASN A 1 99 ? -14.392 -7.122 9.514 1.00 96.81 99 ASN A CA 1
ATOM 592 C C . ASN A 1 99 ? -14.860 -8.305 10.368 1.00 96.81 99 ASN A C 1
ATOM 594 O O . ASN A 1 99 ? -15.374 -9.285 9.827 1.00 96.81 99 ASN A O 1
ATOM 598 N N . SER A 1 100 ? -14.697 -8.217 11.685 1.00 95.50 100 SER A N 1
ATOM 599 C CA . SER A 1 100 ? -15.175 -9.213 12.641 1.00 95.50 100 SER A CA 1
ATOM 600 C C . SER A 1 100 ? -16.256 -8.640 13.557 1.00 95.50 100 SER A C 1
ATOM 602 O O . SER A 1 100 ? -16.109 -7.563 14.130 1.00 95.50 100 SER A O 1
ATOM 604 N N . GLY A 1 101 ? -17.348 -9.382 13.739 1.00 91.94 101 GLY A N 1
ATOM 605 C CA . GLY A 1 101 ? -18.427 -9.032 14.659 1.00 91.94 101 GLY A CA 1
ATOM 606 C C . GLY A 1 101 ? -18.106 -9.289 16.135 1.00 91.94 101 GLY A C 1
ATOM 607 O O . GLY A 1 101 ? -18.608 -8.567 16.990 1.00 91.94 101 GLY A O 1
ATOM 608 N N . LYS A 1 102 ? -17.293 -10.308 16.458 1.00 89.94 102 LYS A N 1
ATOM 609 C CA . LYS A 1 102 ? -17.016 -10.721 17.856 1.00 89.94 102 LYS A CA 1
ATOM 610 C C . LYS A 1 102 ? -15.568 -11.120 18.157 1.00 89.94 102 LYS A C 1
ATOM 612 O O . LYS A 1 102 ? -15.230 -11.260 19.326 1.00 89.94 102 LYS A O 1
ATOM 617 N N . GLY A 1 103 ? -14.752 -11.368 17.139 1.00 93.38 103 GLY A N 1
ATOM 618 C CA . GLY A 1 103 ? -13.349 -11.756 17.281 1.00 93.38 103 GLY A CA 1
ATOM 619 C C . GLY A 1 103 ? -12.403 -10.651 16.828 1.00 93.38 103 GLY A C 1
ATOM 620 O O . GLY A 1 103 ? -12.813 -9.510 16.615 1.00 93.38 103 GLY A O 1
ATOM 621 N N . SER A 1 104 ? -11.132 -11.010 16.676 1.00 96.12 104 SER A N 1
ATOM 622 C CA . SER A 1 104 ? -10.103 -10.090 16.192 1.00 96.12 104 SER A CA 1
ATOM 623 C C . SER A 1 104 ? -10.169 -9.928 14.671 1.00 96.12 104 SER A C 1
ATOM 625 O O . SER A 1 104 ? -10.616 -10.829 13.955 1.00 96.12 104 SER A O 1
ATOM 627 N N . ALA A 1 105 ? -9.685 -8.801 14.163 1.00 97.25 105 ALA A N 1
ATOM 628 C CA . ALA A 1 105 ? -9.457 -8.577 12.742 1.00 97.25 105 ALA A CA 1
ATOM 629 C C . ALA A 1 105 ? -7.959 -8.385 12.490 1.00 97.25 105 ALA A C 1
ATOM 631 O O . ALA A 1 105 ? -7.335 -7.532 13.111 1.00 97.25 105 ALA A O 1
ATOM 632 N N . THR A 1 106 ? -7.380 -9.169 11.580 1.00 97.50 106 THR A N 1
ATOM 633 C CA . THR A 1 106 ? -5.961 -9.078 11.206 1.00 97.50 106 THR A CA 1
ATOM 634 C C . THR A 1 106 ? -5.844 -8.954 9.697 1.00 97.50 106 THR A C 1
ATOM 636 O O . THR A 1 106 ? -6.282 -9.834 8.952 1.00 97.50 106 THR A O 1
ATOM 639 N N . VAL A 1 107 ? -5.294 -7.834 9.237 1.00 97.94 107 VAL A N 1
ATOM 640 C CA . VAL A 1 107 ? -5.361 -7.432 7.833 1.00 97.94 107 VAL A CA 1
ATOM 641 C C . VAL A 1 107 ? -4.006 -6.936 7.354 1.00 97.94 107 VAL A C 1
ATOM 643 O O . VAL A 1 107 ? -3.400 -6.082 7.994 1.00 97.94 107 VAL A O 1
ATOM 646 N N . SER A 1 108 ? -3.555 -7.444 6.210 1.00 98.38 108 SER A N 1
ATOM 647 C CA . SER A 1 108 ? -2.288 -7.065 5.586 1.00 98.38 108 SER A CA 1
ATOM 648 C C . SER A 1 108 ? -2.456 -6.742 4.102 1.00 98.38 108 SER A C 1
ATOM 650 O O . SER A 1 108 ? -3.086 -7.490 3.353 1.00 98.38 108 SER A O 1
ATOM 652 N N . ALA A 1 109 ? -1.864 -5.638 3.656 1.00 98.44 109 ALA A N 1
ATOM 653 C CA . ALA A 1 109 ? -1.762 -5.279 2.245 1.00 98.44 109 ALA A CA 1
ATOM 654 C C . ALA A 1 109 ? -0.304 -4.985 1.882 1.00 98.44 109 ALA A C 1
ATOM 656 O O . ALA A 1 109 ? 0.338 -4.166 2.532 1.00 98.44 109 ALA A O 1
ATOM 657 N N . SER A 1 110 ? 0.211 -5.631 0.837 1.00 98.62 110 SER A N 1
ATOM 658 C CA . SER A 1 110 ? 1.579 -5.456 0.349 1.00 98.62 110 SER A CA 1
ATOM 659 C C . SER A 1 110 ? 1.589 -5.177 -1.153 1.00 98.62 110 SER A C 1
ATOM 661 O O . SER A 1 110 ? 1.067 -5.972 -1.935 1.00 98.62 110 SER A O 1
ATOM 663 N N . ALA A 1 111 ? 2.161 -4.046 -1.565 1.00 98.38 111 ALA A N 1
ATOM 664 C CA . ALA A 1 111 ? 2.289 -3.660 -2.967 1.00 98.38 111 ALA A CA 1
ATOM 665 C C . ALA A 1 111 ? 3.751 -3.373 -3.323 1.00 98.38 111 ALA A C 1
ATOM 667 O O . ALA A 1 111 ? 4.408 -2.595 -2.640 1.00 98.38 111 ALA A O 1
ATOM 668 N N . THR A 1 112 ? 4.238 -3.947 -4.420 1.00 98.38 112 THR A N 1
ATOM 669 C CA . THR A 1 112 ? 5.584 -3.697 -4.953 1.00 98.38 112 THR A CA 1
ATOM 670 C C . THR A 1 112 ? 5.487 -3.302 -6.419 1.00 98.38 112 THR A C 1
ATOM 672 O O . THR A 1 112 ? 5.047 -4.110 -7.237 1.00 98.38 112 THR A O 1
ATOM 675 N N . GLY A 1 113 ? 5.866 -2.072 -6.757 1.00 97.94 113 GLY A N 1
ATOM 676 C CA . GLY A 1 113 ? 5.918 -1.589 -8.133 1.00 97.94 113 GLY A CA 1
ATOM 677 C C . GLY A 1 113 ? 6.984 -2.327 -8.943 1.00 97.94 113 GLY A C 1
ATOM 678 O O . GLY A 1 113 ? 7.991 -2.778 -8.402 1.00 97.94 113 GLY A O 1
ATOM 679 N N . GLY A 1 114 ? 6.752 -2.480 -10.244 1.00 97.62 114 GLY A N 1
ATOM 680 C CA . GLY A 1 114 ? 7.716 -3.090 -11.151 1.00 97.62 114 GLY A CA 1
ATOM 681 C C . GLY A 1 114 ? 8.930 -2.196 -11.390 1.00 97.62 114 GLY A C 1
ATOM 682 O O . GLY A 1 114 ? 8.810 -0.969 -11.447 1.00 97.62 114 GLY A O 1
ATOM 683 N N . SER A 1 115 ? 10.093 -2.814 -11.572 1.00 97.00 115 SER A N 1
ATOM 684 C CA . SER A 1 115 ? 11.318 -2.102 -11.931 1.00 97.00 115 SER A CA 1
ATOM 685 C C . SER A 1 115 ? 11.367 -1.812 -13.425 1.00 97.00 115 SER A C 1
ATOM 687 O O . SER A 1 115 ? 10.896 -2.599 -14.250 1.00 97.00 115 SER A O 1
ATOM 689 N N . ALA A 1 116 ? 11.990 -0.699 -13.775 1.00 96.38 116 ALA A N 1
ATOM 690 C CA . ALA A 1 116 ? 12.392 -0.422 -15.137 1.00 96.38 116 ALA A CA 1
ATOM 691 C C . ALA A 1 116 ? 13.639 -1.204 -15.559 1.00 96.38 116 ALA A C 1
ATOM 693 O O . ALA A 1 116 ? 14.384 -1.737 -14.733 1.00 96.38 116 ALA A O 1
ATOM 694 N N . THR A 1 117 ? 13.895 -1.191 -16.860 1.00 95.19 117 THR A N 1
ATOM 695 C CA . THR A 1 117 ? 15.142 -1.637 -17.490 1.00 95.19 117 THR A CA 1
ATOM 696 C C . THR A 1 117 ? 15.870 -0.456 -18.125 1.00 95.19 117 THR A C 1
ATOM 698 O O . THR A 1 117 ? 15.270 0.571 -18.455 1.00 95.19 117 THR A O 1
ATOM 701 N N . GLY A 1 118 ? 17.195 -0.576 -18.238 1.00 91.19 118 GLY A N 1
ATOM 702 C CA . GLY A 1 118 ? 18.022 0.469 -18.841 1.00 91.19 118 GLY A CA 1
ATOM 703 C C . GLY A 1 118 ? 17.793 0.576 -20.343 1.00 91.19 118 GLY A C 1
ATOM 704 O O . GLY A 1 118 ? 17.273 -0.358 -20.946 1.00 91.19 118 GLY A O 1
ATOM 705 N N . GLY A 1 119 ? 18.191 1.704 -20.921 1.00 88.12 119 GLY A N 1
ATOM 706 C CA . GLY A 1 119 ? 18.192 1.964 -22.361 1.00 88.12 119 GLY A CA 1
ATOM 707 C C . GLY A 1 119 ? 19.532 2.541 -22.797 1.00 88.12 119 GLY A C 1
ATOM 708 O O . GLY A 1 119 ? 20.222 3.162 -21.991 1.00 88.12 119 GLY A O 1
ATOM 709 N N . GLU A 1 120 ? 19.907 2.374 -24.061 1.00 87.00 120 GLU A N 1
ATOM 710 C CA . GLU A 1 120 ? 20.982 3.207 -24.613 1.00 87.00 120 GLU A CA 1
ATOM 711 C C . GLU A 1 120 ? 20.496 4.637 -24.869 1.00 87.00 120 GLU A C 1
ATOM 713 O O . GLU A 1 120 ? 21.299 5.553 -24.837 1.00 87.00 120 GLU A O 1
ATOM 718 N N . GLY A 1 121 ? 19.191 4.851 -25.061 1.00 88.94 121 GLY A N 1
ATOM 719 C CA . GLY A 1 121 ? 18.606 6.190 -25.121 1.00 88.94 121 GLY A CA 1
ATOM 720 C C . GLY A 1 121 ? 18.171 6.621 -23.728 1.00 88.94 121 GLY A C 1
ATOM 721 O O . GLY A 1 121 ? 18.977 7.002 -22.872 1.00 88.94 121 GLY A O 1
ATOM 722 N N . PHE A 1 122 ? 16.871 6.493 -23.477 1.00 92.56 122 PHE A N 1
ATOM 723 C CA . PHE A 1 122 ? 16.263 6.740 -22.178 1.00 92.56 122 PHE A CA 1
ATOM 724 C C . PHE A 1 122 ? 16.108 5.451 -21.365 1.00 92.56 122 PHE A C 1
ATOM 726 O O . PHE A 1 122 ? 15.721 4.403 -21.886 1.00 92.56 122 PHE A O 1
ATOM 733 N N . GLY A 1 123 ? 16.386 5.526 -20.065 1.00 93.44 123 GLY A N 1
ATOM 734 C CA . GLY A 1 123 ? 16.060 4.462 -19.121 1.00 93.44 123 GLY A CA 1
ATOM 735 C C . GLY A 1 123 ? 14.575 4.486 -18.763 1.00 93.44 123 GLY A C 1
ATOM 736 O O . GLY A 1 123 ? 13.960 5.552 -18.714 1.00 93.44 123 GLY A O 1
ATOM 737 N N . GLY A 1 124 ? 13.991 3.319 -18.492 1.00 95.56 124 GLY A N 1
ATOM 738 C CA . GLY A 1 124 ? 12.585 3.240 -18.107 1.00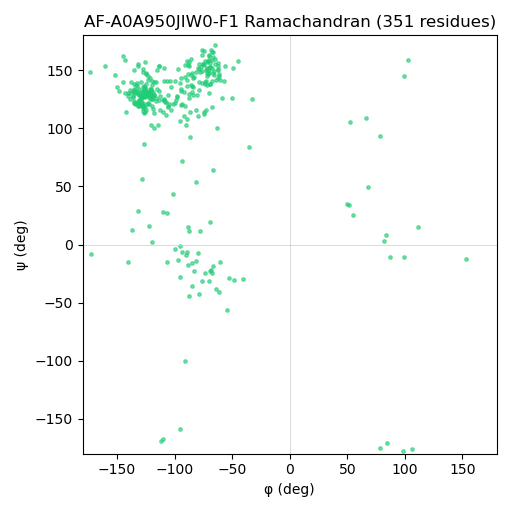 95.56 124 GLY A CA 1
ATOM 739 C C . GLY A 1 124 ? 12.307 3.816 -16.711 1.00 95.56 124 GLY A C 1
ATOM 740 O O . GLY A 1 124 ? 13.189 3.869 -15.846 1.00 95.56 124 GLY A O 1
ATOM 741 N N . TYR A 1 125 ? 11.050 4.188 -16.467 1.00 95.81 125 TYR A N 1
ATOM 742 C CA . TYR A 1 125 ? 10.569 4.628 -15.156 1.00 95.81 125 TYR A CA 1
ATOM 743 C C . TYR A 1 125 ? 10.147 3.439 -14.291 1.00 95.81 125 TYR A C 1
ATOM 745 O O . TYR A 1 125 ? 9.485 2.506 -14.755 1.00 95.81 125 TYR A O 1
ATOM 753 N N . GLY A 1 126 ? 10.526 3.477 -13.021 1.00 96.12 126 GLY A N 1
ATOM 754 C CA . GLY A 1 126 ? 10.016 2.569 -12.011 1.00 96.12 126 GLY A CA 1
ATOM 755 C C . GLY A 1 126 ? 8.565 2.889 -11.667 1.00 96.12 126 GLY A C 1
ATOM 756 O O . GLY A 1 126 ? 8.120 4.028 -11.798 1.00 96.12 126 GLY A O 1
ATOM 757 N N . ALA A 1 127 ? 7.803 1.877 -11.264 1.00 97.44 127 ALA A N 1
ATOM 758 C CA . ALA A 1 127 ? 6.362 2.028 -11.118 1.00 97.44 127 ALA A CA 1
ATOM 759 C C . ALA A 1 127 ? 5.905 2.314 -9.687 1.00 97.44 127 ALA A C 1
ATOM 761 O O . ALA A 1 127 ? 6.503 1.843 -8.721 1.00 97.44 127 ALA A O 1
ATOM 762 N N . ASP A 1 128 ? 4.784 3.016 -9.553 1.00 97.94 128 ASP A N 1
ATOM 763 C CA . ASP A 1 128 ? 4.187 3.308 -8.251 1.00 97.94 128 ASP A CA 1
ATOM 764 C C . ASP A 1 128 ? 3.636 2.053 -7.549 1.00 97.94 128 ASP A C 1
ATOM 766 O O . ASP A 1 128 ? 3.154 1.101 -8.184 1.00 97.94 128 ASP A O 1
ATOM 770 N N . ALA A 1 129 ? 3.631 2.101 -6.215 1.00 98.31 129 ALA A N 1
ATOM 771 C CA . ALA A 1 129 ? 3.016 1.102 -5.350 1.00 98.31 129 ALA A CA 1
ATOM 772 C C . ALA A 1 129 ? 2.050 1.728 -4.339 1.00 98.31 129 ALA A C 1
ATOM 774 O O . ALA A 1 129 ? 2.398 2.669 -3.625 1.00 98.31 129 ALA A O 1
ATOM 775 N N . ASN A 1 130 ? 0.849 1.157 -4.234 1.00 98.62 130 ASN A N 1
ATOM 776 C CA . ASN A 1 130 ? -0.166 1.569 -3.267 1.00 98.62 130 ASN A CA 1
ATOM 777 C C . ASN A 1 130 ? -0.677 0.371 -2.451 1.00 98.62 130 ASN A C 1
ATOM 779 O O . ASN A 1 130 ? -1.227 -0.578 -3.017 1.00 98.62 130 ASN A O 1
ATOM 783 N N . ALA A 1 131 ? -0.518 0.422 -1.130 1.00 98.62 131 ALA A N 1
ATOM 784 C CA . ALA A 1 131 ? -1.004 -0.587 -0.197 1.00 98.62 131 ALA A CA 1
ATOM 785 C C . ALA A 1 131 ? -1.990 0.027 0.803 1.00 98.62 131 ALA A C 1
ATOM 787 O O . ALA A 1 131 ? -1.660 0.968 1.519 1.00 98.62 131 ALA A O 1
ATOM 788 N N . SER A 1 132 ? -3.192 -0.542 0.897 1.00 98.69 132 SER A N 1
ATOM 789 C CA . SER A 1 132 ? -4.224 -0.102 1.839 1.00 98.69 132 SER A CA 1
ATOM 790 C C . SER A 1 132 ? -4.793 -1.281 2.623 1.00 98.69 132 SER A C 1
ATOM 792 O O . SER A 1 132 ? -5.265 -2.257 2.035 1.00 98.69 132 SER A O 1
ATOM 794 N N . SER A 1 133 ? -4.752 -1.195 3.951 1.00 98.56 133 SER A N 1
ATOM 795 C CA . SER A 1 133 ? -5.308 -2.194 4.864 1.00 98.56 133 SER A CA 1
ATOM 796 C C . SER A 1 133 ? -6.357 -1.571 5.785 1.00 98.56 133 SER A C 1
ATOM 798 O O . SER A 1 133 ? -6.248 -0.414 6.196 1.00 98.56 133 SER A O 1
ATOM 800 N N . THR A 1 134 ? -7.419 -2.317 6.088 1.00 98.62 134 THR A N 1
ATOM 801 C CA . THR A 1 134 ? -8.448 -1.892 7.047 1.00 98.62 134 THR A CA 1
ATOM 802 C C . THR A 1 134 ? -8.943 -3.067 7.882 1.00 98.62 134 THR A C 1
ATOM 804 O O . THR A 1 134 ? -9.589 -3.972 7.350 1.00 98.62 134 THR A O 1
ATOM 807 N N . ALA A 1 135 ? -8.667 -3.038 9.185 1.00 98.12 135 ALA A N 1
ATOM 808 C CA . ALA A 1 135 ? -9.098 -4.025 10.171 1.00 98.12 135 ALA A CA 1
ATOM 809 C C . ALA A 1 135 ? -10.172 -3.445 11.103 1.00 98.12 135 ALA A C 1
ATOM 811 O O . ALA A 1 135 ? -9.953 -2.426 11.754 1.00 98.12 135 ALA A O 1
ATOM 812 N N . MET A 1 136 ? -11.323 -4.109 11.203 1.00 98.06 136 MET A N 1
ATOM 813 C CA . MET A 1 136 ? -12.429 -3.724 12.085 1.00 98.06 136 MET A CA 1
ATOM 814 C C . MET A 1 136 ? -12.831 -4.895 12.985 1.00 98.06 136 MET A C 1
ATOM 816 O O . MET A 1 136 ? -13.272 -5.933 12.492 1.00 98.06 136 MET A O 1
ATOM 820 N N . ALA A 1 137 ? -12.710 -4.725 14.298 1.00 96.88 137 ALA A N 1
ATOM 821 C CA . ALA A 1 137 ? -13.170 -5.662 15.316 1.00 96.88 137 ALA A CA 1
ATOM 822 C C . ALA A 1 137 ? -14.303 -5.015 16.130 1.00 96.88 137 ALA A C 1
ATOM 824 O O . ALA A 1 137 ? -14.074 -4.159 16.977 1.00 96.88 137 ALA A O 1
ATOM 825 N N . ASN A 1 138 ? -15.552 -5.404 15.867 1.00 94.06 138 ASN A N 1
ATOM 826 C CA . ASN A 1 138 ? -16.726 -4.810 16.525 1.00 94.06 138 ASN A CA 1
ATOM 827 C C . ASN A 1 138 ? -16.999 -5.395 17.924 1.00 94.06 138 ASN A C 1
ATOM 829 O O . ASN A 1 138 ? -17.793 -4.840 18.680 1.00 94.06 138 ASN A O 1
ATOM 833 N N . GLY A 1 139 ? -16.372 -6.528 18.256 1.00 91.44 139 GLY A N 1
ATOM 834 C CA . GLY A 1 139 ? -16.434 -7.149 19.579 1.00 91.44 139 GLY A CA 1
ATOM 835 C C . GLY A 1 139 ? -15.261 -6.749 20.472 1.00 91.44 139 GLY A C 1
ATOM 836 O O . GLY A 1 139 ? -14.581 -5.759 20.227 1.00 91.44 139 GLY A O 1
ATOM 837 N N . SER A 1 140 ? -14.981 -7.568 21.487 1.00 90.94 140 SER A N 1
ATOM 838 C CA . SER A 1 140 ? -13.833 -7.392 22.390 1.00 90.94 140 SER A CA 1
ATOM 839 C C . SER A 1 140 ? -12.492 -7.839 21.790 1.00 90.94 140 SER A C 1
ATOM 841 O O . SER A 1 140 ? -11.533 -8.038 22.527 1.00 90.94 140 SER A O 1
ATOM 843 N N . GLY A 1 141 ? -12.446 -8.105 20.483 1.00 95.06 141 GLY A N 1
ATOM 844 C CA . GLY A 1 141 ? -11.240 -8.545 19.790 1.00 95.06 141 GLY A CA 1
ATOM 845 C C . GLY A 1 141 ? -10.373 -7.373 19.345 1.00 95.06 141 GLY A C 1
ATOM 846 O O . GLY A 1 141 ? -10.852 -6.251 19.189 1.00 95.06 141 GLY A O 1
ATOM 847 N N . ASP A 1 142 ? -9.103 -7.664 19.097 1.00 96.44 142 ASP A N 1
ATOM 848 C CA . ASP A 1 142 ? -8.137 -6.678 18.619 1.00 96.44 142 ASP A CA 1
ATOM 849 C C . ASP A 1 142 ? -8.286 -6.424 17.115 1.00 96.44 142 ASP A C 1
ATOM 851 O O . ASP A 1 142 ? -8.652 -7.316 16.344 1.00 96.44 142 ASP A O 1
ATOM 855 N N . ALA A 1 143 ? -7.945 -5.215 16.682 1.00 97.50 143 ALA A N 1
ATOM 856 C CA . ALA A 1 143 ? -7.839 -4.849 15.277 1.00 97.50 143 ALA A CA 1
ATOM 857 C C . ALA A 1 143 ? -6.374 -4.569 14.930 1.00 97.50 143 ALA A C 1
ATOM 859 O O . ALA A 1 143 ? -5.784 -3.624 15.442 1.00 97.50 143 ALA A O 1
ATOM 860 N N . LEU A 1 144 ? -5.793 -5.381 14.049 1.00 98.00 144 LEU A N 1
ATOM 861 C CA . LEU A 1 144 ? -4.419 -5.243 13.575 1.00 98.00 144 LEU A CA 1
ATOM 862 C C . LEU A 1 144 ? -4.427 -5.008 12.065 1.00 98.00 144 LEU A C 1
ATOM 864 O O . LEU A 1 144 ? -4.864 -5.874 11.303 1.00 98.00 144 LEU A O 1
ATOM 868 N N . SER A 1 145 ? -3.942 -3.846 11.634 1.00 98.31 145 SER A N 1
ATOM 869 C CA . SER A 1 145 ? -3.873 -3.446 10.228 1.00 98.31 145 SER A CA 1
ATOM 870 C C . SER A 1 145 ? -2.434 -3.134 9.837 1.00 98.31 145 SER A C 1
ATOM 872 O O . SER A 1 145 ? -1.789 -2.314 10.480 1.00 98.31 145 SER A O 1
ATOM 874 N N . SER A 1 146 ? -1.938 -3.754 8.768 1.00 98.44 146 SER A N 1
ATOM 875 C CA . SER A 1 146 ? -0.592 -3.516 8.244 1.00 98.44 146 SER A CA 1
ATOM 876 C C . SER A 1 146 ? -0.619 -3.230 6.743 1.00 98.44 146 SER A C 1
ATOM 878 O O . SER A 1 146 ? -1.200 -3.989 5.962 1.00 98.44 146 SER A O 1
ATOM 880 N N . ALA A 1 147 ? 0.003 -2.131 6.322 1.00 98.50 147 ALA A N 1
ATOM 881 C CA . ALA A 1 147 ? 0.186 -1.790 4.917 1.00 98.50 147 ALA A CA 1
ATOM 882 C C . ALA A 1 147 ? 1.667 -1.571 4.597 1.00 98.50 147 ALA A C 1
ATOM 884 O O . ALA A 1 147 ? 2.345 -0.796 5.266 1.00 98.50 147 ALA A O 1
ATOM 885 N N . THR A 1 148 ? 2.157 -2.215 3.541 1.00 98.56 148 THR A N 1
ATOM 886 C CA . THR A 1 148 ? 3.534 -2.057 3.060 1.00 98.56 148 THR A CA 1
ATOM 887 C C . THR A 1 148 ? 3.540 -1.767 1.567 1.00 98.56 148 THR A C 1
ATOM 889 O O . THR A 1 148 ? 3.065 -2.581 0.775 1.00 98.56 148 THR A O 1
ATOM 892 N N . ALA A 1 149 ? 4.091 -0.627 1.166 1.00 98.31 149 ALA A N 1
ATOM 893 C CA . ALA A 1 149 ? 4.236 -0.249 -0.234 1.00 98.31 149 ALA A CA 1
ATOM 894 C C . ALA A 1 149 ? 5.707 -0.036 -0.585 1.00 98.31 149 ALA A C 1
ATOM 896 O O . ALA A 1 149 ? 6.421 0.668 0.125 1.00 98.31 149 ALA A O 1
ATOM 897 N N . THR A 1 150 ? 6.149 -0.609 -1.700 1.00 98.19 150 THR A N 1
ATOM 898 C CA . THR A 1 150 ? 7.503 -0.433 -2.225 1.00 98.19 150 THR A CA 1
ATOM 899 C C . THR A 1 150 ? 7.447 0.019 -3.677 1.00 98.19 150 THR A C 1
ATOM 901 O O . THR A 1 150 ? 7.004 -0.746 -4.531 1.00 98.19 150 THR A O 1
ATOM 904 N N . GLY A 1 151 ? 7.873 1.248 -3.964 1.00 97.50 151 GLY A N 1
ATOM 905 C CA . GLY A 1 151 ? 7.986 1.753 -5.334 1.00 97.50 151 GLY A CA 1
ATOM 906 C C . GLY A 1 151 ? 8.994 0.93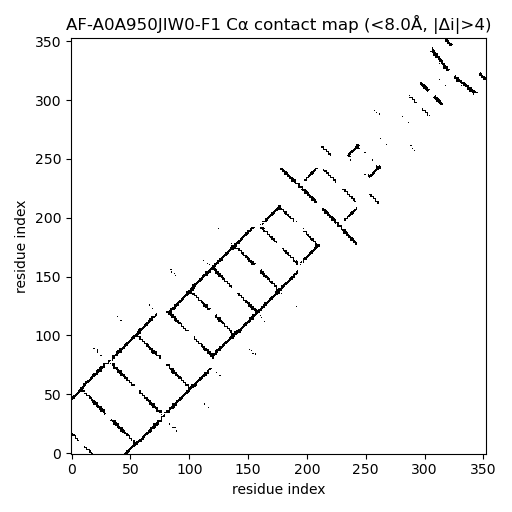9 -6.153 1.00 97.50 151 GLY A C 1
ATOM 907 O O . GLY A 1 151 ? 9.894 0.313 -5.594 1.00 97.50 151 GLY A O 1
ATOM 908 N N . GLY A 1 152 ? 8.817 0.911 -7.472 1.00 96.69 152 GLY A N 1
ATOM 909 C CA . GLY A 1 152 ? 9.715 0.229 -8.401 1.00 96.69 152 GLY A CA 1
ATOM 910 C C . GLY A 1 152 ? 10.904 1.097 -8.807 1.00 96.69 152 GLY A C 1
ATOM 911 O O . GLY A 1 152 ? 10.783 2.321 -8.888 1.00 96.69 152 GLY A O 1
ATOM 912 N N . SER A 1 153 ? 12.061 0.483 -9.067 1.00 95.69 153 SER A N 1
ATOM 913 C CA . SER A 1 153 ? 13.295 1.216 -9.387 1.00 95.69 153 SER A CA 1
ATOM 914 C C . SER A 1 153 ? 13.254 1.809 -10.790 1.00 95.69 153 SER A C 1
ATOM 916 O O . SER A 1 153 ? 12.820 1.142 -11.731 1.00 95.69 153 SER A O 1
ATOM 918 N N . GLY A 1 154 ? 13.760 3.034 -10.941 1.00 94.44 154 GLY A N 1
ATOM 919 C CA . GLY A 1 154 ? 14.081 3.592 -12.255 1.00 94.44 154 GLY A CA 1
ATOM 920 C C . GLY A 1 154 ? 15.351 2.964 -12.825 1.00 94.44 154 GLY A C 1
ATOM 921 O O . GLY A 1 154 ? 16.107 2.309 -12.104 1.00 94.44 154 GLY A O 1
ATOM 922 N N . ALA A 1 155 ? 15.607 3.174 -14.114 1.00 94.44 155 ALA A N 1
ATOM 923 C CA . ALA A 1 155 ? 16.783 2.625 -14.778 1.00 94.44 155 ALA A CA 1
ATOM 924 C C . ALA A 1 155 ? 17.627 3.688 -15.488 1.00 94.44 155 ALA A C 1
ATOM 926 O O . ALA A 1 155 ? 17.143 4.761 -15.842 1.00 94.44 155 ALA A O 1
ATOM 927 N N . PHE A 1 156 ? 18.908 3.386 -15.701 1.00 92.62 156 PHE A N 1
ATOM 928 C CA . PHE A 1 156 ? 19.830 4.283 -16.392 1.00 92.62 156 PHE A CA 1
ATOM 929 C C . PHE A 1 156 ? 19.544 4.319 -17.894 1.00 92.62 156 PHE A C 1
ATOM 931 O O . PHE A 1 156 ? 19.333 3.275 -18.512 1.00 92.62 156 PHE A O 1
ATOM 938 N N . GLY A 1 157 ? 19.603 5.516 -18.467 1.00 91.25 157 GLY A N 1
ATOM 939 C CA . GLY A 1 157 ? 19.762 5.735 -19.902 1.00 91.25 157 GLY A CA 1
ATOM 940 C C . GLY A 1 157 ? 20.932 6.677 -20.148 1.00 91.25 157 GLY A C 1
ATOM 941 O O . GLY A 1 157 ? 21.228 7.497 -19.272 1.00 91.25 157 GLY A O 1
ATOM 942 N N . ILE A 1 158 ? 21.595 6.553 -21.302 1.00 88.56 158 ILE A N 1
ATOM 943 C CA . ILE A 1 158 ? 22.730 7.419 -21.665 1.00 88.56 158 ILE A CA 1
ATOM 944 C C . ILE A 1 158 ? 22.266 8.877 -21.747 1.00 88.56 158 ILE A C 1
ATOM 946 O O . ILE A 1 158 ? 22.953 9.761 -21.236 1.00 88.56 158 ILE A O 1
ATOM 950 N N . ASP A 1 159 ? 21.081 9.109 -22.320 1.00 86.81 159 ASP A N 1
ATOM 951 C CA . ASP A 1 159 ? 20.535 10.453 -22.526 1.00 86.81 159 ASP A CA 1
ATOM 952 C C . ASP A 1 159 ? 19.739 10.950 -21.313 1.00 86.81 159 ASP A C 1
ATOM 954 O O . ASP A 1 159 ? 19.874 12.096 -20.879 1.00 86.81 159 ASP A O 1
ATOM 958 N N . GLN A 1 160 ? 18.897 10.086 -20.742 1.00 89.94 160 GLN A N 1
ATOM 959 C CA . GLN A 1 160 ? 18.127 10.380 -19.536 1.00 89.94 160 GLN A CA 1
ATOM 960 C C . GLN A 1 160 ? 17.898 9.097 -18.756 1.00 89.94 160 GLN A C 1
ATOM 962 O O . GLN A 1 160 ? 17.512 8.067 -19.306 1.00 89.94 160 GLN A O 1
ATOM 967 N N . SER A 1 161 ? 18.092 9.171 -17.448 1.00 92.31 161 SER A N 1
ATOM 968 C CA . SER A 1 161 ? 17.732 8.070 -16.570 1.00 92.31 161 SER A CA 1
ATOM 969 C C . SER A 1 161 ? 16.289 8.198 -16.099 1.00 92.31 161 SER A C 1
ATOM 971 O O . SER A 1 161 ? 15.817 9.294 -15.792 1.00 92.31 161 SER A O 1
ATOM 973 N N . GLY A 1 162 ? 15.610 7.064 -16.005 1.00 92.44 162 GLY A N 1
ATOM 974 C CA . GLY A 1 162 ? 14.278 6.990 -15.451 1.00 92.44 162 GLY A CA 1
ATOM 975 C C . GLY A 1 162 ? 14.272 7.117 -13.931 1.00 92.44 162 GLY A C 1
ATOM 976 O O . GLY A 1 162 ? 15.240 6.835 -13.214 1.00 92.44 162 GLY A O 1
ATOM 977 N N . THR A 1 163 ? 13.136 7.581 -13.439 1.00 93.12 163 THR A N 1
ATOM 978 C CA . THR A 1 163 ? 12.881 7.867 -12.029 1.00 93.12 163 THR A CA 1
ATOM 979 C C . THR A 1 163 ? 12.360 6.622 -11.327 1.00 93.12 163 THR A C 1
ATOM 981 O O . THR A 1 163 ? 11.770 5.758 -11.973 1.00 93.12 163 THR A O 1
ATOM 984 N N . GLY A 1 164 ? 12.555 6.520 -10.013 1.00 94.12 164 GLY A N 1
ATOM 985 C CA . GLY A 1 164 ? 11.846 5.519 -9.217 1.00 94.12 164 GLY A CA 1
ATOM 986 C C . GLY A 1 164 ? 10.345 5.815 -9.154 1.00 94.12 164 GLY A C 1
ATOM 987 O O . GLY A 1 164 ? 9.908 6.917 -9.495 1.00 94.12 164 GLY A O 1
ATOM 988 N N . GLY A 1 165 ? 9.575 4.826 -8.714 1.00 95.75 165 GLY A N 1
ATOM 989 C CA . GLY A 1 165 ? 8.153 4.960 -8.426 1.00 95.75 165 GLY A CA 1
ATOM 990 C C . GLY A 1 165 ? 7.890 5.430 -6.997 1.00 95.75 165 GLY A C 1
ATOM 991 O O . GLY A 1 165 ? 8.675 5.171 -6.079 1.00 95.75 165 GLY A O 1
ATOM 992 N N . ASN A 1 166 ? 6.754 6.092 -6.801 1.00 96.88 166 ASN A N 1
ATOM 993 C CA . ASN A 1 166 ? 6.278 6.495 -5.483 1.00 96.88 166 ASN A CA 1
ATOM 994 C C . ASN A 1 166 ? 5.752 5.292 -4.692 1.00 96.88 166 ASN A C 1
ATOM 996 O O . ASN A 1 166 ? 5.335 4.275 -5.255 1.00 96.88 166 ASN A O 1
ATOM 1000 N N . ALA A 1 167 ? 5.723 5.432 -3.369 1.00 97.88 167 ALA A N 1
ATOM 1001 C CA . ALA A 1 167 ? 5.166 4.434 -2.467 1.00 97.88 167 ALA A CA 1
ATOM 1002 C C . ALA A 1 167 ? 4.148 5.079 -1.526 1.00 97.88 167 ALA A C 1
ATOM 1004 O O . ALA A 1 167 ? 4.435 6.082 -0.876 1.00 97.88 167 ALA A O 1
ATOM 1005 N N . THR A 1 168 ? 2.952 4.501 -1.435 1.00 98.56 168 THR A N 1
ATOM 1006 C CA . THR A 1 168 ? 1.906 4.945 -0.503 1.00 98.56 168 THR A CA 1
ATOM 1007 C C . THR A 1 168 ? 1.366 3.764 0.290 1.00 98.56 168 THR A C 1
ATOM 1009 O O . THR A 1 168 ? 0.858 2.806 -0.292 1.00 98.56 168 THR A O 1
ATOM 1012 N N . ALA A 1 169 ? 1.464 3.837 1.615 1.00 98.44 169 ALA A N 1
ATOM 1013 C CA . ALA A 1 169 ? 0.946 2.840 2.540 1.00 98.44 169 ALA A CA 1
ATOM 1014 C C . ALA A 1 169 ? -0.073 3.475 3.495 1.00 98.44 169 ALA A C 1
ATOM 1016 O O . ALA A 1 169 ? 0.199 4.491 4.130 1.00 98.44 169 ALA A O 1
ATOM 1017 N N . THR A 1 170 ? -1.252 2.869 3.620 1.00 98.69 170 THR A N 1
ATOM 1018 C CA . THR A 1 170 ? -2.301 3.316 4.546 1.00 98.69 170 THR A CA 1
ATOM 1019 C C . THR A 1 170 ? -2.843 2.148 5.356 1.00 98.69 170 THR A C 1
ATOM 1021 O O . THR A 1 170 ? -3.355 1.181 4.787 1.00 98.69 170 THR A O 1
ATOM 1024 N N . ALA A 1 171 ? -2.777 2.246 6.680 1.00 98.50 171 ALA A N 1
ATOM 1025 C CA . ALA A 1 171 ? -3.314 1.251 7.599 1.00 98.50 171 ALA A CA 1
ATOM 1026 C C . ALA A 1 171 ? -4.366 1.866 8.526 1.00 98.50 171 ALA A C 1
ATOM 1028 O O . ALA A 1 171 ? -4.126 2.891 9.155 1.00 98.50 171 ALA A O 1
ATOM 1029 N N . ASN A 1 172 ? -5.527 1.216 8.628 1.00 98.44 172 ASN A N 1
ATOM 1030 C CA . ASN A 1 172 ? -6.624 1.649 9.491 1.00 98.44 172 ASN A CA 1
ATOM 1031 C C . ASN A 1 172 ? -7.074 0.499 10.395 1.00 98.44 172 ASN A C 1
ATOM 1033 O O . ASN A 1 172 ? -7.512 -0.541 9.903 1.00 98.44 172 ASN A O 1
ATOM 1037 N N . ALA A 1 173 ? -7.024 0.687 11.709 1.00 98.12 173 ALA A N 1
ATOM 1038 C CA . ALA A 1 173 ? -7.471 -0.294 12.689 1.00 98.12 173 ALA A CA 1
ATOM 1039 C C . ALA A 1 173 ? -8.568 0.287 13.587 1.00 98.12 173 ALA A C 1
ATOM 1041 O O . ALA A 1 173 ? -8.441 1.390 14.113 1.00 98.12 173 ALA A O 1
ATOM 1042 N N . THR A 1 174 ? -9.663 -0.445 13.782 1.00 98.12 174 THR A N 1
ATOM 1043 C CA . THR A 1 174 ? -10.765 -0.035 14.664 1.00 98.12 174 THR A CA 1
ATOM 1044 C C . THR A 1 174 ? -11.238 -1.192 15.537 1.00 98.12 174 THR A C 1
ATOM 1046 O O . THR A 1 174 ? -11.663 -2.216 15.008 1.00 98.12 174 THR A O 1
ATOM 1049 N N . ALA A 1 175 ? -11.217 -1.015 16.858 1.00 96.56 175 ALA A N 1
ATOM 1050 C CA . ALA A 1 175 ? -11.685 -1.988 17.847 1.00 96.56 175 ALA A CA 1
ATOM 1051 C C . ALA A 1 175 ? -12.813 -1.394 18.715 1.00 96.56 175 ALA A C 1
ATOM 1053 O O . ALA A 1 175 ? -12.572 -0.590 19.607 1.00 96.56 175 ALA A O 1
ATOM 1054 N N . SER A 1 176 ? -14.073 -1.749 18.460 1.00 94.25 176 SER A N 1
ATOM 1055 C CA . SER A 1 176 ? -15.234 -1.071 19.070 1.00 94.25 176 SER A CA 1
ATOM 1056 C C . SER A 1 176 ? -15.724 -1.663 20.397 1.00 94.25 176 SER A C 1
ATOM 1058 O O . SER A 1 176 ? -16.587 -1.063 21.035 1.00 94.25 176 SER A O 1
ATOM 1060 N N . GLY A 1 177 ? -15.221 -2.829 20.813 1.00 89.88 177 GLY A N 1
ATOM 1061 C CA . GLY A 1 177 ? -15.592 -3.482 22.076 1.00 89.88 177 GLY A CA 1
ATOM 1062 C C . GLY A 1 177 ? -14.482 -3.491 23.128 1.00 89.88 177 GLY A C 1
ATOM 1063 O O . GLY A 1 177 ? -14.443 -4.401 23.952 1.00 89.88 177 GLY A O 1
ATOM 1064 N N . GLY A 1 178 ? -13.581 -2.508 23.090 1.00 87.12 178 GLY A N 1
ATOM 1065 C CA . GLY A 1 178 ? -12.469 -2.345 24.031 1.00 87.12 178 GLY A CA 1
ATOM 1066 C C . GLY A 1 178 ? -11.216 -3.153 23.716 1.00 87.12 178 GLY A C 1
ATOM 1067 O O . GLY A 1 178 ? -10.298 -3.172 24.531 1.00 87.12 178 GLY A O 1
ATOM 1068 N N . GLY A 1 179 ? -11.163 -3.801 22.550 1.00 93.38 179 GLY A N 1
ATOM 1069 C CA . GLY A 1 179 ? -9.929 -4.402 22.049 1.00 93.38 179 GLY A CA 1
ATOM 1070 C C . GLY A 1 179 ? -8.875 -3.350 21.702 1.00 93.38 179 GLY A C 1
ATOM 1071 O O . GLY A 1 179 ? -9.164 -2.155 21.569 1.00 93.38 179 GLY A O 1
ATOM 1072 N N . LYS A 1 180 ? -7.637 -3.798 21.525 1.00 94.31 180 LYS A N 1
ATOM 1073 C CA . LYS A 1 180 ? -6.533 -2.956 21.071 1.00 94.31 180 LYS A CA 1
ATOM 1074 C C . LYS A 1 180 ? -6.616 -2.767 19.557 1.00 94.31 180 LYS A C 1
ATOM 1076 O O . LYS A 1 180 ? -6.780 -3.731 18.811 1.00 94.31 180 LYS A O 1
ATOM 1081 N N . ALA A 1 181 ? -6.476 -1.532 19.093 1.00 95.94 181 ALA A N 1
ATOM 1082 C CA . ALA A 1 181 ? -6.306 -1.212 17.683 1.00 95.94 181 ALA A CA 1
ATOM 1083 C C . ALA A 1 181 ? -4.848 -0.828 17.411 1.00 95.94 181 ALA A C 1
ATOM 1085 O O . ALA A 1 181 ? -4.294 0.022 18.106 1.00 95.94 181 ALA A O 1
ATOM 1086 N N . ILE A 1 182 ? -4.236 -1.459 16.410 1.00 96.25 182 ILE A N 1
ATOM 1087 C CA . ILE A 1 182 ? -2.872 -1.180 15.948 1.00 96.25 182 ILE A CA 1
ATOM 1088 C C . ILE A 1 182 ? -2.897 -1.046 14.431 1.00 96.25 182 ILE A C 1
ATOM 1090 O O . ILE A 1 182 ? -3.312 -1.972 13.728 1.00 96.25 182 ILE A O 1
ATOM 1094 N N . ALA A 1 183 ? -2.442 0.095 13.933 1.00 97.12 183 ALA A N 1
ATOM 1095 C CA . ALA A 1 183 ? -2.238 0.341 12.519 1.00 97.12 183 ALA A CA 1
ATOM 1096 C C . ALA A 1 183 ? -0.761 0.632 12.259 1.00 97.12 183 ALA A C 1
ATOM 1098 O O . ALA A 1 183 ? -0.192 1.501 12.910 1.00 97.12 183 ALA A O 1
ATOM 1099 N N . THR A 1 184 ? -0.169 -0.075 11.300 1.00 97.69 184 THR A N 1
ATOM 1100 C CA . THR A 1 184 ? 1.230 0.103 10.897 1.00 97.69 184 THR A CA 1
ATOM 1101 C C . THR A 1 184 ? 1.305 0.298 9.388 1.00 97.69 184 THR A C 1
ATOM 1103 O O . THR A 1 184 ? 0.823 -0.544 8.623 1.00 97.69 184 THR A O 1
ATOM 1106 N N . ALA A 1 185 ? 1.941 1.375 8.941 1.00 97.69 185 ALA A N 1
ATOM 1107 C CA . ALA A 1 185 ? 2.143 1.666 7.529 1.00 97.69 185 ALA A CA 1
ATOM 1108 C C . ALA A 1 185 ? 3.626 1.896 7.239 1.00 97.69 185 ALA A C 1
ATOM 1110 O O . ALA A 1 185 ? 4.292 2.653 7.935 1.00 97.69 185 ALA A O 1
ATOM 1111 N N . VAL A 1 186 ? 4.137 1.253 6.191 1.00 98.12 186 VAL A N 1
ATOM 1112 C CA . VAL A 1 186 ? 5.520 1.411 5.730 1.00 98.12 186 VAL A CA 1
ATOM 1113 C C . VAL A 1 186 ? 5.511 1.659 4.231 1.00 98.12 186 VAL A C 1
ATOM 1115 O O . VAL A 1 186 ? 5.056 0.818 3.456 1.00 98.12 186 VAL A O 1
ATOM 1118 N N . ALA A 1 187 ? 6.018 2.811 3.814 1.00 97.75 187 ALA A N 1
ATOM 1119 C CA . ALA A 1 187 ? 6.199 3.168 2.420 1.00 97.75 187 ALA A CA 1
ATOM 1120 C C . ALA A 1 187 ? 7.690 3.332 2.137 1.00 97.75 187 ALA A C 1
ATOM 1122 O O . ALA A 1 187 ? 8.359 4.138 2.771 1.00 97.75 187 ALA A O 1
ATOM 1123 N N . THR A 1 188 ? 8.206 2.592 1.165 1.00 97.38 188 THR A N 1
ATOM 1124 C CA . THR A 1 188 ? 9.603 2.676 0.740 1.00 97.38 188 THR A CA 1
ATOM 1125 C C . THR A 1 188 ? 9.648 2.976 -0.745 1.00 97.38 188 THR A C 1
ATOM 1127 O O . THR A 1 188 ? 9.150 2.209 -1.562 1.00 97.38 188 THR A O 1
ATOM 1130 N N . THR A 1 189 ? 10.263 4.081 -1.126 1.00 94.19 189 THR A N 1
ATOM 1131 C CA . THR A 1 189 ? 10.607 4.308 -2.530 1.00 94.19 189 THR A CA 1
ATOM 1132 C C . THR A 1 189 ? 11.944 3.661 -2.831 1.00 94.19 189 THR A C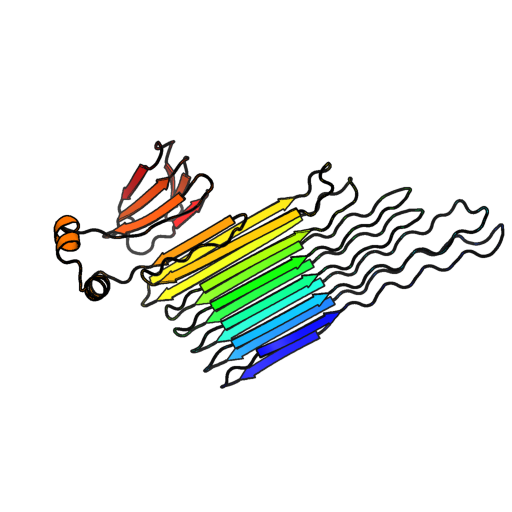 1
ATOM 1134 O O . THR A 1 189 ? 12.841 3.592 -1.991 1.00 94.19 189 THR A O 1
ATOM 1137 N N . SER A 1 190 ? 12.079 3.167 -4.047 1.00 87.81 190 SER A N 1
ATOM 1138 C CA . SER A 1 190 ? 13.347 2.702 -4.588 1.00 87.81 190 SER A CA 1
ATOM 1139 C C . SER A 1 190 ? 14.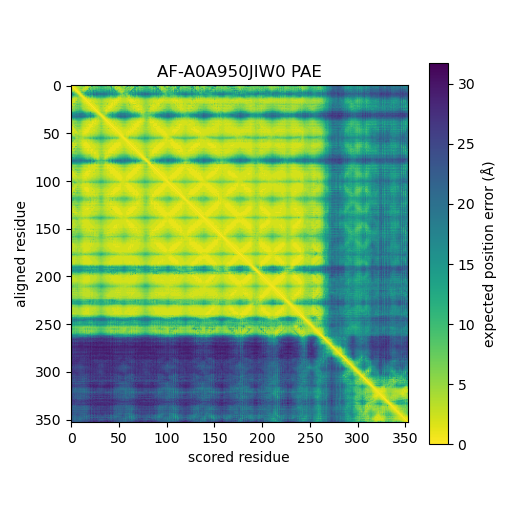092 3.841 -5.275 1.00 87.81 190 SER A C 1
ATOM 1141 O O . SER A 1 190 ? 13.483 4.796 -5.762 1.00 87.81 190 SER A O 1
ATOM 1143 N N . ASN A 1 191 ? 15.405 3.678 -5.400 1.00 77.19 191 ASN A N 1
ATOM 1144 C CA . ASN A 1 191 ? 16.277 4.629 -6.077 1.00 77.19 191 ASN A CA 1
ATOM 1145 C C . ASN A 1 191 ? 15.764 5.009 -7.471 1.00 77.19 191 ASN A C 1
ATOM 1147 O O . ASN A 1 191 ? 15.550 4.156 -8.337 1.00 77.19 191 ASN A O 1
ATOM 1151 N N . GLY A 1 192 ? 15.625 6.314 -7.686 1.00 63.50 192 GLY A N 1
ATOM 1152 C CA . GLY A 1 192 ? 15.753 6.911 -9.005 1.00 63.50 192 GLY A CA 1
ATOM 1153 C C . GLY A 1 192 ? 17.203 7.322 -9.240 1.00 63.50 192 GLY A C 1
ATOM 1154 O O . GLY A 1 192 ? 17.950 7.598 -8.303 1.00 63.50 192 GLY A O 1
ATOM 1155 N N . TYR A 1 193 ? 17.604 7.384 -10.501 1.00 75.00 193 TYR A N 1
ATOM 1156 C CA . TYR A 1 193 ? 18.809 8.114 -10.892 1.00 75.00 193 TYR A CA 1
ATOM 1157 C C . TYR A 1 193 ? 18.615 9.623 -10.625 1.00 75.00 193 TYR A C 1
ATOM 1159 O O . TYR A 1 193 ? 17.467 10.056 -10.499 1.00 75.00 193 TYR A O 1
ATOM 1167 N N . PRO A 1 194 ? 19.694 10.427 -10.506 1.00 60.75 194 PRO A N 1
ATOM 1168 C CA . PRO A 1 194 ? 19.778 11.599 -9.614 1.00 60.75 194 PRO A CA 1
ATOM 1169 C C . PRO A 1 194 ? 18.914 12.824 -9.972 1.00 60.75 194 PRO A C 1
ATOM 1171 O O . PRO A 1 194 ? 19.189 13.915 -9.499 1.00 60.75 194 PRO A O 1
ATOM 1174 N N . PHE A 1 195 ? 17.863 12.693 -10.782 1.00 67.00 195 PHE A N 1
ATOM 1175 C CA . PHE A 1 195 ? 17.088 13.817 -11.312 1.00 67.00 195 PHE A CA 1
ATOM 1176 C C . PHE A 1 195 ? 15.593 13.797 -10.970 1.00 67.00 195 PHE A C 1
ATOM 1178 O O . PHE A 1 195 ? 14.837 14.532 -11.602 1.00 67.00 195 PHE A O 1
ATOM 1185 N N . SER A 1 196 ? 15.131 13.003 -9.995 1.00 70.06 196 SER A N 1
ATOM 1186 C CA . SER A 1 196 ? 13.700 12.994 -9.665 1.00 70.06 196 SER A CA 1
ATOM 1187 C C . SER A 1 196 ? 13.363 12.806 -8.197 1.00 70.06 196 SER A C 1
ATOM 1189 O O . SER A 1 196 ? 13.964 12.001 -7.487 1.00 70.06 196 SER A O 1
ATOM 1191 N N . GLN A 1 197 ? 12.353 13.565 -7.780 1.00 79.62 197 GLN A N 1
ATOM 1192 C CA . GLN A 1 197 ? 11.751 13.503 -6.464 1.00 79.62 197 GLN A CA 1
ATOM 1193 C C . GLN A 1 197 ? 10.779 12.318 -6.428 1.00 79.62 197 GLN A C 1
ATOM 1195 O O . GLN A 1 197 ? 9.735 12.338 -7.074 1.00 79.62 197 GLN A O 1
ATOM 1200 N N . VAL A 1 198 ? 11.139 11.286 -5.668 1.00 87.81 198 VAL A N 1
ATOM 1201 C CA . VAL A 1 198 ? 10.239 10.185 -5.300 1.00 87.81 198 VAL A CA 1
ATOM 1202 C C . VAL A 1 198 ? 9.706 10.425 -3.891 1.00 87.81 198 VAL A C 1
ATOM 1204 O O . VAL A 1 198 ? 10.444 10.907 -3.026 1.00 87.81 198 VAL A O 1
ATOM 1207 N N . GLY A 1 199 ? 8.426 10.123 -3.671 1.00 93.94 199 GLY A N 1
ATOM 1208 C CA . GLY A 1 199 ? 7.751 10.291 -2.385 1.00 93.94 199 GLY A CA 1
ATOM 1209 C C . GLY A 1 199 ? 7.361 8.960 -1.742 1.00 93.94 199 GLY A C 1
ATOM 1210 O O . GLY A 1 199 ? 6.695 8.127 -2.364 1.00 93.94 199 GLY A O 1
ATOM 1211 N N . ALA A 1 200 ? 7.756 8.778 -0.483 1.00 96.69 200 ALA A N 1
ATOM 1212 C CA . ALA A 1 200 ? 7.243 7.754 0.416 1.00 96.69 200 ALA A CA 1
ATOM 1213 C C . ALA A 1 200 ? 6.205 8.387 1.353 1.00 96.69 200 ALA A C 1
ATOM 1215 O O . ALA A 1 200 ? 6.516 9.338 2.068 1.00 96.69 200 ALA A O 1
ATOM 1216 N N . ASN A 1 201 ? 4.977 7.868 1.350 1.00 97.44 201 ASN A N 1
ATOM 1217 C CA . ASN A 1 201 ? 3.888 8.335 2.208 1.00 97.44 201 ASN A CA 1
ATOM 1218 C C . ASN A 1 201 ? 3.314 7.170 3.024 1.00 97.44 201 ASN A C 1
ATOM 1220 O O . ASN A 1 201 ? 2.749 6.236 2.450 1.00 97.44 201 ASN A O 1
ATOM 1224 N N . ALA A 1 202 ? 3.447 7.232 4.347 1.00 97.25 202 ALA A N 1
ATOM 1225 C CA . ALA A 1 202 ? 2.902 6.250 5.274 1.00 97.25 202 ALA A CA 1
ATOM 1226 C C . ALA A 1 202 ? 1.906 6.906 6.235 1.00 97.25 202 ALA A C 1
ATOM 1228 O O . ALA A 1 202 ? 2.239 7.859 6.934 1.00 97.25 202 ALA A O 1
ATOM 1229 N N . MET A 1 203 ? 0.695 6.354 6.321 1.00 96.75 203 MET A N 1
ATOM 1230 C CA . MET A 1 203 ? -0.360 6.839 7.214 1.00 96.75 203 MET A CA 1
ATOM 1231 C C . MET A 1 203 ? -0.976 5.690 8.010 1.00 96.75 203 MET A C 1
ATOM 1233 O O . MET A 1 203 ? -1.425 4.696 7.434 1.00 96.75 203 MET A O 1
ATOM 1237 N N . SER A 1 204 ? -1.040 5.860 9.326 1.00 95.31 204 SER A N 1
ATOM 1238 C CA . SER A 1 204 ? -1.608 4.892 10.259 1.00 95.31 204 SER A CA 1
ATOM 1239 C C . SER A 1 204 ? -2.669 5.553 11.125 1.00 95.31 204 SER A C 1
ATOM 1241 O O . SER A 1 204 ? -2.416 6.587 11.739 1.00 95.31 204 SER A O 1
ATOM 1243 N N . THR A 1 205 ? -3.847 4.940 11.215 1.00 95.00 205 THR A N 1
ATOM 1244 C CA . THR A 1 205 ? -4.917 5.374 12.121 1.00 95.00 205 THR A CA 1
ATOM 1245 C C . THR A 1 205 ? -5.408 4.196 12.945 1.00 95.00 205 THR A C 1
ATOM 1247 O O . THR A 1 205 ? -5.863 3.190 12.398 1.00 95.00 205 THR A O 1
ATOM 1250 N N . ALA A 1 206 ? -5.368 4.331 14.267 1.00 93.25 206 ALA A N 1
ATOM 1251 C CA . ALA A 1 206 ? -5.923 3.357 15.193 1.00 93.25 206 ALA A CA 1
ATOM 1252 C C . ALA A 1 206 ? -7.010 3.995 16.050 1.00 93.25 206 ALA A C 1
ATOM 1254 O O . ALA A 1 206 ? -6.870 5.112 16.537 1.00 93.25 206 ALA A O 1
ATOM 1255 N N . LYS A 1 207 ? -8.109 3.269 16.243 1.00 95.12 207 LYS A N 1
ATOM 1256 C CA . LYS A 1 207 ? -9.253 3.714 17.035 1.00 95.12 207 LYS A CA 1
ATOM 1257 C C . LYS A 1 207 ? -9.747 2.590 17.926 1.00 95.12 207 LYS A C 1
ATOM 1259 O O . LYS A 1 207 ? -9.993 1.489 17.440 1.00 95.12 207 LYS A O 1
ATOM 1264 N N . THR A 1 208 ? -9.967 2.870 19.202 1.00 92.62 208 THR A N 1
ATOM 1265 C CA . THR A 1 208 ? -10.673 1.944 20.090 1.00 92.62 208 THR A CA 1
ATOM 1266 C C . THR A 1 208 ? -11.817 2.640 20.805 1.00 92.62 208 THR A C 1
ATOM 1268 O O . THR A 1 208 ? -11.755 3.839 21.084 1.00 92.62 208 THR A O 1
ATOM 1271 N N . SER A 1 209 ? -12.870 1.884 21.091 1.00 90.31 209 SER A N 1
ATOM 1272 C CA . SER A 1 209 ? -14.016 2.347 21.860 1.00 90.31 209 SER A CA 1
ATOM 1273 C C . SER A 1 209 ? -14.390 1.310 22.910 1.00 90.31 209 SER A C 1
ATOM 1275 O O . SER A 1 209 ? -14.439 0.118 22.617 1.00 90.31 209 SER A O 1
ATOM 1277 N N . PHE A 1 210 ? -14.696 1.750 24.128 1.00 87.44 210 PHE A N 1
ATOM 1278 C CA . PHE A 1 210 ? -15.221 0.905 25.198 1.00 87.44 210 PHE A CA 1
ATOM 1279 C C . PHE A 1 210 ? -16.160 1.706 26.091 1.00 87.44 210 PHE A C 1
ATOM 1281 O O . PHE A 1 210 ? -15.824 2.806 26.519 1.00 87.44 210 PHE A O 1
ATOM 1288 N N . ALA A 1 211 ? -17.339 1.151 26.383 1.00 87.31 211 ALA A N 1
ATOM 1289 C CA . ALA A 1 211 ? -18.311 1.743 27.309 1.00 87.31 211 ALA A CA 1
ATOM 1290 C C . ALA A 1 211 ? -18.633 3.235 27.039 1.00 87.31 211 ALA A C 1
ATOM 1292 O O . ALA A 1 211 ? -18.858 4.007 27.965 1.00 87.31 211 ALA A O 1
ATOM 1293 N N . GLY A 1 212 ? -18.656 3.643 25.765 1.00 81.75 212 GLY A N 1
ATOM 1294 C CA . GLY A 1 212 ? -18.930 5.026 25.353 1.00 81.75 212 GLY A CA 1
ATOM 1295 C C . GLY A 1 212 ? -17.705 5.945 25.309 1.00 81.75 212 GLY A C 1
ATOM 1296 O O . GLY A 1 212 ? -17.789 7.016 24.718 1.00 81.75 212 GLY A O 1
ATOM 1297 N N . VAL A 1 213 ? -16.557 5.518 25.837 1.00 81.06 213 VAL A N 1
ATOM 1298 C CA . VAL A 1 213 ? -15.278 6.218 25.667 1.00 81.06 213 VAL A CA 1
ATOM 1299 C C . VAL A 1 213 ? -14.647 5.778 24.353 1.00 81.06 213 VAL A C 1
ATOM 1301 O O . VAL A 1 213 ? -14.662 4.594 24.023 1.00 81.06 213 VAL A O 1
ATOM 1304 N N . THR A 1 214 ? -14.109 6.723 23.587 1.00 84.69 214 THR A N 1
ATOM 1305 C CA . THR A 1 214 ? -13.413 6.458 22.325 1.00 84.69 214 THR A CA 1
ATOM 1306 C C . THR A 1 214 ? -12.102 7.215 22.313 1.00 84.69 214 THR A C 1
ATOM 1308 O O . THR A 1 214 ? -12.093 8.407 22.593 1.00 84.69 214 THR A O 1
ATOM 1311 N N . VAL A 1 215 ? -11.019 6.534 21.951 1.00 84.06 215 VAL A N 1
ATOM 1312 C CA . VAL A 1 215 ? -9.719 7.161 21.709 1.00 84.06 215 VAL A CA 1
ATOM 1313 C C . VAL A 1 215 ? -9.226 6.800 20.318 1.00 84.06 215 VAL A C 1
ATOM 1315 O O . VAL A 1 215 ? -9.501 5.712 19.801 1.00 84.06 215 VAL A O 1
ATOM 1318 N N . GLN A 1 216 ? -8.519 7.736 19.701 1.00 89.62 216 GLN A N 1
ATOM 1319 C CA . GLN A 1 216 ? -7.975 7.600 18.363 1.00 89.62 216 GLN A CA 1
ATOM 1320 C C . GLN A 1 216 ? -6.560 8.163 18.343 1.00 89.62 216 GLN A C 1
ATOM 1322 O O . GLN A 1 216 ? -6.296 9.206 18.929 1.00 89.62 216 GLN A O 1
ATOM 1327 N N . SER A 1 217 ? -5.673 7.481 17.635 1.00 83.12 217 SER A N 1
ATOM 1328 C CA . SER A 1 217 ? -4.339 7.956 17.295 1.00 83.12 217 SER A CA 1
ATOM 1329 C C . SER A 1 217 ? -4.182 7.943 15.780 1.00 83.12 217 SER A C 1
ATOM 1331 O O . SER A 1 217 ? -4.699 7.062 15.085 1.00 83.12 217 SER A O 1
ATOM 1333 N N . THR A 1 218 ? -3.508 8.960 15.256 1.00 87.25 218 THR A N 1
ATOM 1334 C CA . THR A 1 218 ? -3.190 9.075 13.833 1.00 87.25 218 THR A CA 1
ATOM 1335 C C . THR A 1 218 ? -1.736 9.494 13.711 1.00 87.25 218 THR A C 1
ATOM 1337 O O . THR A 1 218 ? -1.321 10.441 14.367 1.00 87.25 218 THR A O 1
ATOM 1340 N N . ALA A 1 219 ? -0.978 8.786 12.882 1.00 81.12 219 ALA A N 1
ATOM 1341 C CA . ALA A 1 219 ? 0.409 9.091 12.568 1.00 81.12 219 ALA A CA 1
ATOM 1342 C C . ALA A 1 219 ? 0.562 9.172 11.047 1.00 81.12 219 ALA A C 1
ATOM 1344 O O . ALA A 1 219 ? 0.072 8.305 10.315 1.00 81.12 219 ALA A O 1
ATOM 1345 N N . ALA A 1 220 ? 1.239 10.212 10.570 1.00 85.81 220 ALA A N 1
ATOM 1346 C CA . ALA A 1 220 ? 1.534 10.417 9.160 1.00 85.81 220 ALA A CA 1
ATOM 1347 C C . ALA A 1 220 ? 3.018 10.756 9.005 1.00 85.81 220 ALA A C 1
ATOM 1349 O O . ALA A 1 220 ? 3.523 11.647 9.680 1.00 85.81 220 ALA A O 1
ATOM 1350 N N . ALA A 1 221 ? 3.702 10.049 8.110 1.00 87.44 221 ALA A N 1
ATOM 1351 C CA . ALA A 1 221 ? 5.084 10.310 7.747 1.00 87.44 221 ALA A CA 1
ATOM 1352 C C . ALA A 1 221 ? 5.165 10.477 6.234 1.00 87.44 221 ALA A C 1
ATOM 1354 O O . ALA A 1 221 ? 4.625 9.679 5.461 1.00 87.44 221 ALA A O 1
ATOM 1355 N N . TYR A 1 222 ? 5.865 11.524 5.819 1.00 93.06 222 TYR A N 1
ATOM 1356 C CA . TYR A 1 222 ? 6.148 11.801 4.425 1.00 93.06 222 TYR A CA 1
ATOM 1357 C C . TYR A 1 222 ? 7.639 12.034 4.270 1.00 93.06 222 TYR A C 1
ATOM 1359 O O . TYR A 1 222 ? 8.222 12.857 4.972 1.00 93.06 222 TYR A O 1
ATOM 1367 N N . SER A 1 223 ? 8.253 11.307 3.347 1.00 92.81 223 SER A N 1
ATOM 1368 C CA . SER A 1 223 ? 9.682 11.401 3.101 1.00 92.81 223 SER A CA 1
ATOM 1369 C C . SER A 1 223 ? 9.940 11.471 1.605 1.00 92.81 223 SER A C 1
ATOM 1371 O O . SER A 1 223 ? 9.367 10.714 0.819 1.00 92.81 223 SER A O 1
ATOM 1373 N N . THR A 1 224 ? 10.781 12.416 1.193 1.00 91.38 224 THR A N 1
ATOM 1374 C CA . THR A 1 224 ? 11.127 12.634 -0.216 1.00 91.38 224 THR A CA 1
ATOM 1375 C C . THR A 1 224 ? 12.602 12.409 -0.453 1.00 91.38 224 THR A C 1
ATOM 1377 O O . THR A 1 224 ? 13.433 12.883 0.321 1.00 91.38 224 THR A O 1
ATOM 1380 N N . GLY A 1 225 ? 12.933 11.777 -1.578 1.00 82.81 225 GLY A N 1
ATOM 1381 C CA . GLY A 1 225 ? 14.309 11.714 -2.061 1.00 82.81 225 GLY A CA 1
ATOM 1382 C C . GLY A 1 225 ? 14.887 13.105 -2.295 1.00 82.81 225 GLY A C 1
ATOM 1383 O O . GLY A 1 225 ? 14.313 13.910 -3.029 1.00 82.81 225 GLY A O 1
ATOM 1384 N N . SER A 1 226 ? 16.037 13.379 -1.675 1.00 79.44 226 SER A N 1
ATOM 1385 C CA . SER A 1 226 ? 16.887 14.505 -2.063 1.00 79.44 226 SER A CA 1
ATOM 1386 C C . SER A 1 226 ? 17.563 14.198 -3.396 1.00 79.44 226 SER A C 1
ATOM 1388 O O . SER A 1 226 ? 17.982 13.068 -3.633 1.00 79.44 226 SER A O 1
ATOM 1390 N N . PHE A 1 227 ? 17.750 15.230 -4.219 1.00 73.81 227 PHE A N 1
ATOM 1391 C CA . PHE A 1 227 ? 18.486 15.186 -5.488 1.00 73.81 227 PHE A CA 1
ATOM 1392 C C . PHE A 1 227 ? 19.864 14.499 -5.384 1.00 73.81 227 PHE 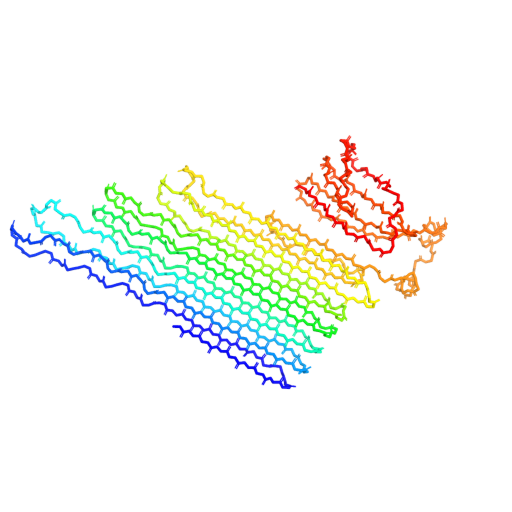A C 1
ATOM 1394 O O . PHE A 1 227 ? 20.333 13.887 -6.337 1.00 73.81 227 PHE A O 1
ATOM 1401 N N . LEU A 1 228 ? 20.516 14.581 -4.218 1.00 78.19 228 LEU A N 1
ATOM 1402 C CA . LEU A 1 228 ? 21.849 14.013 -3.976 1.00 78.19 228 LEU A CA 1
ATOM 1403 C C . LEU A 1 228 ? 21.827 12.658 -3.248 1.00 78.19 228 LEU A C 1
ATOM 1405 O O . LEU A 1 228 ? 22.885 12.067 -3.037 1.00 78.19 228 LEU A O 1
ATOM 1409 N N . SER A 1 229 ? 20.653 12.171 -2.836 1.00 76.31 229 SER A N 1
ATOM 1410 C CA . SER A 1 229 ? 20.511 10.894 -2.133 1.00 76.31 229 SER A CA 1
ATOM 1411 C C . SER A 1 229 ? 20.384 9.758 -3.140 1.00 76.31 229 SER A C 1
ATOM 1413 O O . SER A 1 229 ? 19.385 9.650 -3.843 1.00 76.31 229 SER A O 1
ATOM 1415 N N . SER A 1 230 ? 21.379 8.876 -3.182 1.00 73.06 230 SER A N 1
ATOM 1416 C CA . SER A 1 230 ? 21.356 7.653 -3.991 1.00 73.06 230 SER A CA 1
ATOM 1417 C C . SER A 1 230 ? 20.725 6.457 -3.263 1.00 73.06 230 SER A C 1
ATOM 1419 O O . SER A 1 230 ? 20.937 5.317 -3.676 1.00 73.06 230 SER A O 1
ATOM 1421 N N . GLY A 1 231 ? 20.010 6.692 -2.157 1.00 85.00 231 GLY A N 1
ATOM 1422 C CA . GLY A 1 231 ? 19.438 5.652 -1.301 1.00 85.00 231 GLY A CA 1
ATOM 1423 C C . GLY A 1 231 ? 17.906 5.620 -1.311 1.00 85.00 231 GLY A C 1
ATOM 1424 O O . GLY A 1 231 ? 17.279 6.659 -1.553 1.00 85.00 231 GLY A O 1
ATOM 1425 N N . PRO A 1 232 ? 17.306 4.441 -1.037 1.00 91.44 232 PRO A N 1
ATOM 1426 C CA . PRO A 1 232 ? 15.865 4.311 -0.915 1.00 91.44 232 PRO A CA 1
ATOM 1427 C C . PRO A 1 232 ? 15.388 5.181 0.241 1.00 91.44 232 PRO A C 1
ATOM 1429 O O . PRO A 1 232 ? 16.073 5.317 1.257 1.00 91.44 232 PRO A O 1
ATOM 1432 N N . VAL A 1 233 ? 14.206 5.760 0.084 1.00 92.94 233 VAL A N 1
ATOM 1433 C CA . VAL A 1 233 ? 13.606 6.611 1.108 1.00 92.94 233 VAL A CA 1
ATOM 1434 C C . VAL A 1 233 ? 12.432 5.875 1.713 1.00 92.94 233 VAL A C 1
ATOM 1436 O O . VAL A 1 233 ? 11.524 5.467 0.987 1.00 92.94 233 VAL A O 1
ATOM 1439 N N . THR A 1 234 ? 12.456 5.722 3.032 1.00 95.44 234 THR A N 1
ATOM 1440 C CA . THR A 1 234 ? 11.387 5.083 3.797 1.00 95.44 234 THR A CA 1
ATOM 1441 C C . THR A 1 234 ? 10.645 6.131 4.617 1.00 95.44 234 THR A C 1
ATOM 1443 O O . THR A 1 234 ? 11.250 7.065 5.136 1.00 95.44 234 THR A O 1
ATOM 1446 N N . ALA A 1 235 ? 9.329 5.974 4.681 1.00 94.81 235 ALA A N 1
ATOM 1447 C CA . ALA A 1 235 ? 8.452 6.595 5.654 1.00 94.81 235 ALA A CA 1
ATOM 1448 C C . ALA A 1 235 ? 7.705 5.466 6.369 1.00 94.81 235 ALA A C 1
ATOM 1450 O O . ALA A 1 235 ? 7.131 4.585 5.721 1.00 94.81 235 ALA A O 1
ATOM 1451 N N . SER A 1 236 ? 7.718 5.473 7.692 1.00 95.31 236 SER A N 1
ATOM 1452 C CA . SER A 1 236 ? 7.091 4.460 8.529 1.00 95.31 236 SER A CA 1
ATOM 1453 C C . SER A 1 236 ? 6.277 5.115 9.635 1.00 95.31 236 SER A C 1
ATOM 1455 O O . SER A 1 236 ? 6.699 6.091 10.251 1.00 95.31 236 SER A O 1
ATOM 1457 N N . THR A 1 237 ? 5.077 4.591 9.863 1.00 92.12 237 THR A N 1
ATOM 1458 C CA . THR A 1 237 ? 4.202 5.056 10.933 1.00 92.12 237 THR A CA 1
ATOM 1459 C C . THR A 1 237 ? 3.588 3.906 11.693 1.00 92.12 237 THR A C 1
ATOM 1461 O O . THR A 1 237 ? 3.297 2.848 11.129 1.00 92.12 237 THR A O 1
ATOM 1464 N N . GLU A 1 238 ? 3.322 4.149 12.969 1.00 91.81 238 GLU A N 1
ATOM 1465 C CA . GLU A 1 238 ? 2.471 3.289 13.774 1.00 91.81 238 GLU A CA 1
ATOM 1466 C C . GLU A 1 238 ? 1.489 4.134 14.593 1.00 91.81 238 GLU A C 1
ATOM 1468 O O . GLU A 1 238 ? 1.829 5.179 15.142 1.00 91.81 238 GLU A O 1
ATOM 1473 N N . ALA A 1 239 ? 0.243 3.682 14.661 1.00 85.75 239 ALA A N 1
ATOM 1474 C CA . ALA A 1 239 ? -0.782 4.240 15.524 1.00 85.75 239 ALA A CA 1
ATOM 1475 C C . ALA A 1 239 ? -1.341 3.125 16.409 1.00 85.75 239 ALA A C 1
ATOM 1477 O O . ALA A 1 239 ? -1.726 2.062 15.916 1.00 85.75 239 ALA A O 1
ATOM 1478 N N . ILE A 1 240 ? -1.402 3.367 17.716 1.00 88.81 240 ILE A N 1
ATOM 1479 C CA . ILE A 1 240 ? -1.977 2.449 18.702 1.00 88.81 240 ILE A CA 1
ATOM 1480 C C . ILE A 1 240 ? -3.105 3.156 19.442 1.00 88.81 240 ILE A C 1
ATOM 1482 O O . ILE A 1 240 ? -2.931 4.271 19.932 1.00 88.81 240 ILE A O 1
ATOM 1486 N N . ALA A 1 241 ? -4.253 2.501 19.566 1.00 87.44 241 ALA A N 1
ATOM 1487 C CA . ALA A 1 241 ? -5.355 2.950 20.404 1.00 87.44 241 ALA A CA 1
ATOM 1488 C C . ALA A 1 241 ? -5.826 1.787 21.283 1.00 87.44 241 ALA A C 1
ATOM 1490 O O . ALA A 1 241 ? -6.150 0.711 20.777 1.00 87.44 241 ALA A O 1
ATOM 1491 N N . GLN A 1 242 ? -5.848 1.974 22.601 1.00 89.12 242 GLN A N 1
ATOM 1492 C CA . GLN A 1 242 ? -6.157 0.904 23.555 1.00 89.12 242 GLN A CA 1
ATOM 1493 C C . GLN A 1 242 ? -6.937 1.404 24.776 1.00 89.12 242 GLN A C 1
ATOM 1495 O O . GLN A 1 242 ? -6.976 2.596 25.071 1.00 89.12 242 GLN A O 1
ATOM 1500 N N . VAL A 1 243 ? -7.562 0.471 25.490 1.00 83.44 243 VAL A N 1
ATOM 1501 C CA . VAL A 1 243 ? -8.250 0.727 26.759 1.00 83.44 243 VAL A CA 1
ATOM 1502 C C . VAL A 1 243 ? -7.539 -0.055 27.863 1.00 83.44 243 VAL A C 1
ATOM 1504 O O . VAL A 1 243 ? -7.141 -1.199 27.654 1.00 83.44 243 VAL A O 1
ATOM 1507 N N . GLY A 1 244 ? -7.390 0.547 29.042 1.00 76.31 244 GLY A N 1
ATOM 1508 C CA . GLY A 1 244 ? -6.751 -0.066 30.209 1.00 76.31 244 GLY A CA 1
ATOM 1509 C C . GLY A 1 244 ? -5.285 0.327 30.407 1.00 76.31 244 GLY A C 1
ATOM 1510 O O . GLY A 1 244 ? -4.730 1.143 29.684 1.00 76.31 244 GLY A O 1
ATOM 1511 N N . SER A 1 245 ? -4.657 -0.251 31.432 1.00 62.50 245 SER A N 1
ATOM 1512 C CA . SER A 1 245 ? -3.319 0.118 31.925 1.00 62.50 245 SER A CA 1
ATOM 1513 C C . SER A 1 245 ? -2.151 -0.590 31.224 1.00 62.50 245 SER A C 1
ATOM 1515 O O . SER A 1 245 ? -1.024 -0.553 31.715 1.00 62.50 245 SER A O 1
ATOM 1517 N N . GLY A 1 246 ? -2.394 -1.272 30.100 1.00 64.75 246 GLY A N 1
ATOM 1518 C CA . GLY A 1 246 ? -1.344 -2.002 29.393 1.00 64.75 246 GLY A CA 1
ATOM 1519 C C . GLY A 1 246 ? -0.325 -1.043 28.785 1.00 64.75 246 GLY A C 1
ATOM 1520 O O . GLY A 1 246 ? -0.676 -0.245 27.926 1.00 64.75 246 GLY A O 1
ATOM 1521 N N . GLN A 1 247 ? 0.942 -1.116 29.185 1.00 61.94 247 GLN A N 1
ATOM 1522 C CA . GLN A 1 247 ? 1.992 -0.368 28.500 1.00 61.94 247 GLN A CA 1
ATOM 1523 C C . GLN A 1 247 ? 2.260 -1.042 27.150 1.00 61.94 247 GLN A C 1
ATOM 1525 O O . GLN A 1 247 ? 2.678 -2.199 27.100 1.00 61.94 247 GLN A O 1
ATOM 1530 N N . THR A 1 248 ? 1.993 -0.337 26.052 1.00 71.44 248 THR A N 1
ATOM 1531 C CA . THR A 1 248 ? 2.438 -0.776 24.729 1.00 71.44 248 THR A CA 1
ATOM 1532 C C . THR A 1 248 ? 3.717 -0.028 24.386 1.00 71.44 248 THR A C 1
ATOM 1534 O O . THR A 1 248 ? 3.748 1.195 24.459 1.00 71.44 248 THR A O 1
ATOM 1537 N N . VAL A 1 249 ? 4.759 -0.771 24.022 1.00 74.88 249 VAL A N 1
ATOM 1538 C CA . VAL A 1 249 ? 6.004 -0.218 23.478 1.00 74.88 249 VAL A CA 1
ATOM 1539 C C . VAL A 1 249 ? 5.840 -0.092 21.966 1.00 74.88 249 VAL A C 1
ATOM 1541 O O . VAL A 1 249 ? 5.426 -1.064 21.331 1.00 74.88 249 VAL A O 1
ATOM 1544 N N . MET A 1 250 ? 6.139 1.083 21.410 1.00 72.25 250 MET A N 1
ATOM 1545 C CA . MET A 1 250 ? 6.204 1.262 19.957 1.00 72.25 250 MET A CA 1
ATOM 1546 C C . MET A 1 250 ? 7.503 0.654 19.416 1.00 72.25 250 MET A C 1
ATOM 1548 O O . MET A 1 250 ? 8.547 0.794 20.058 1.00 72.25 250 MET A O 1
ATOM 1552 N N . PRO A 1 251 ? 7.467 -0.035 18.267 1.00 74.75 251 PRO A N 1
ATOM 1553 C CA . PRO A 1 251 ? 8.664 -0.383 17.533 1.00 74.75 251 PRO A CA 1
ATOM 1554 C C . PRO A 1 251 ? 9.309 0.881 16.946 1.00 74.75 251 PRO A C 1
ATOM 1556 O O . PRO A 1 251 ? 8.700 1.947 16.897 1.00 74.75 251 PRO A O 1
ATOM 1559 N N . ASP A 1 252 ? 10.545 0.730 16.485 1.00 79.00 252 ASP A N 1
ATOM 1560 C CA . ASP A 1 252 ? 11.313 1.774 15.805 1.00 79.00 252 ASP A CA 1
ATOM 1561 C C . ASP A 1 252 ? 10.609 2.170 14.487 1.00 79.00 252 ASP A C 1
ATOM 1563 O O . ASP A 1 252 ? 10.639 1.424 13.503 1.00 79.00 252 ASP A O 1
ATOM 1567 N N . VAL A 1 253 ? 9.883 3.292 14.512 1.00 77.94 253 VAL A N 1
ATOM 1568 C CA . VAL A 1 253 ? 9.173 3.905 13.374 1.00 77.94 253 VAL A CA 1
ATOM 1569 C C . VAL A 1 253 ? 9.499 5.393 13.314 1.00 77.94 253 VAL A C 1
ATOM 1571 O O . VAL A 1 253 ? 9.766 6.007 14.344 1.00 77.94 253 VAL A O 1
ATOM 1574 N N . ASP A 1 254 ? 9.413 5.990 12.122 1.00 76.44 254 ASP A N 1
ATOM 1575 C CA . ASP A 1 254 ? 9.725 7.415 11.939 1.00 76.44 254 ASP A CA 1
ATOM 1576 C C . ASP A 1 254 ? 8.748 8.312 12.713 1.00 76.44 254 ASP A C 1
ATOM 1578 O O . ASP A 1 254 ? 9.145 9.331 13.272 1.00 76.44 254 ASP A O 1
ATOM 1582 N N . VAL A 1 255 ? 7.461 7.941 12.748 1.00 72.94 255 VAL A N 1
ATOM 1583 C CA . VAL A 1 255 ? 6.424 8.664 13.500 1.00 72.94 255 VAL A CA 1
ATOM 1584 C C . VAL A 1 255 ? 5.483 7.680 14.188 1.00 72.94 255 VAL A C 1
ATOM 1586 O O . VAL A 1 255 ? 4.865 6.830 13.543 1.00 72.94 255 VAL A O 1
ATOM 1589 N N . GLY A 1 256 ? 5.325 7.824 15.502 1.00 72.00 256 GLY A N 1
ATOM 1590 C CA . GLY A 1 256 ? 4.441 6.995 16.310 1.00 72.00 256 GLY A CA 1
ATOM 1591 C C . GLY A 1 256 ? 3.397 7.806 17.076 1.00 72.00 256 GLY A C 1
ATOM 1592 O O . GLY A 1 256 ? 3.684 8.908 17.528 1.00 72.00 256 GLY A O 1
ATOM 1593 N N . ALA A 1 257 ? 2.187 7.264 17.241 1.00 70.31 257 ALA A N 1
ATOM 1594 C CA . ALA A 1 257 ? 1.157 7.835 18.107 1.00 70.31 257 ALA A CA 1
ATOM 1595 C C . ALA A 1 257 ? 0.473 6.755 18.964 1.00 70.31 257 ALA A C 1
ATOM 1597 O O . ALA A 1 257 ? 0.039 5.720 18.452 1.00 70.31 257 ALA A O 1
ATOM 1598 N N . ILE A 1 258 ? 0.309 7.009 20.267 1.00 74.94 258 ILE A N 1
ATOM 1599 C CA . ILE A 1 258 ? -0.410 6.127 21.199 1.00 74.94 258 ILE A CA 1
ATOM 1600 C C . ILE A 1 258 ? -1.537 6.909 21.865 1.00 74.94 258 ILE A C 1
ATOM 1602 O O . ILE A 1 258 ? -1.307 7.973 22.427 1.00 74.94 258 ILE A O 1
ATOM 1606 N N . ALA A 1 259 ? -2.741 6.345 21.875 1.00 71.75 259 ALA A N 1
ATOM 1607 C CA . ALA A 1 259 ? -3.857 6.843 22.668 1.00 71.75 259 ALA A CA 1
ATOM 1608 C C . ALA A 1 259 ? -4.363 5.738 23.607 1.00 71.75 259 ALA A C 1
ATOM 1610 O O . ALA A 1 259 ? -4.633 4.615 23.175 1.00 71.75 259 ALA A O 1
ATOM 1611 N N . THR A 1 260 ? -4.490 6.041 24.899 1.00 73.19 260 THR A N 1
ATOM 1612 C CA . THR A 1 260 ? -4.968 5.085 25.909 1.00 73.19 260 THR A CA 1
ATOM 1613 C C . THR A 1 260 ? -6.134 5.678 26.689 1.00 73.19 260 THR A C 1
ATOM 1615 O O . THR A 1 260 ? -6.020 6.776 27.220 1.00 73.19 260 THR A O 1
ATOM 1618 N N . ALA A 1 261 ? -7.244 4.947 26.792 1.00 69.94 261 ALA A N 1
ATOM 1619 C CA . ALA A 1 261 ? -8.345 5.292 27.689 1.00 69.94 261 ALA A CA 1
ATOM 1620 C C . ALA A 1 261 ? -8.243 4.486 28.989 1.00 69.94 261 ALA A C 1
ATOM 1622 O O . ALA A 1 261 ? -8.196 3.254 28.947 1.00 69.94 261 ALA A O 1
ATOM 1623 N N . LEU A 1 262 ? -8.272 5.143 30.148 1.00 65.94 262 LEU A N 1
ATOM 1624 C CA . LEU A 1 262 ? -8.417 4.446 31.429 1.00 65.94 262 LEU A CA 1
ATOM 1625 C C . LEU A 1 262 ? -9.905 4.281 31.790 1.00 65.94 262 LEU A C 1
ATOM 1627 O O . LEU A 1 262 ? -10.670 5.235 31.643 1.00 65.94 262 LEU A O 1
ATOM 1631 N N . PRO A 1 263 ? -10.345 3.102 32.272 1.00 56.47 263 PRO A N 1
ATOM 1632 C CA . PRO A 1 263 ? -11.677 2.953 32.851 1.00 56.47 263 PRO A CA 1
ATOM 1633 C C . PRO A 1 263 ? -11.837 3.830 34.107 1.00 56.47 263 PRO A C 1
ATOM 1635 O O . PRO A 1 263 ? -10.867 4.058 34.827 1.00 56.47 263 PRO A O 1
ATOM 1638 N N . ASP A 1 264 ? -13.067 4.273 34.393 1.00 51.16 264 ASP A N 1
ATOM 1639 C CA . ASP A 1 264 ? -13.433 5.038 35.600 1.00 51.16 264 ASP A CA 1
ATOM 1640 C C . ASP A 1 264 ? -12.906 4.390 36.908 1.00 51.16 264 ASP A C 1
ATOM 1642 O O . ASP A 1 264 ? -12.742 3.168 37.011 1.00 51.16 264 ASP A O 1
ATOM 1646 N N . LYS A 1 265 ? -12.673 5.233 37.926 1.00 47.00 265 LYS A N 1
ATOM 1647 C CA . LYS A 1 265 ? -12.052 5.002 39.245 1.00 47.00 265 LYS A CA 1
ATOM 1648 C C . LYS A 1 265 ? -12.444 3.688 39.936 1.00 47.00 265 LYS A C 1
ATOM 1650 O O . LYS A 1 265 ? -11.634 3.139 40.678 1.00 47.00 265 LYS A O 1
ATOM 1655 N N . ALA A 1 266 ? -13.650 3.167 39.704 1.00 43.53 266 ALA A N 1
ATOM 1656 C CA . ALA A 1 266 ? -14.127 1.921 40.309 1.00 43.53 266 ALA A CA 1
ATOM 1657 C C . ALA A 1 266 ? -13.404 0.652 39.807 1.00 43.53 266 ALA A C 1
ATOM 1659 O O . ALA A 1 266 ? -13.422 -0.361 40.500 1.00 43.53 266 ALA A O 1
ATOM 1660 N N . TYR A 1 267 ? -12.770 0.687 38.628 1.00 41.19 267 TYR A N 1
ATOM 1661 C CA . TYR A 1 267 ? -12.050 -0.466 38.067 1.00 41.19 267 TYR A CA 1
ATOM 1662 C C . TYR A 1 267 ? -10.543 -0.443 38.378 1.00 41.19 267 TYR A C 1
ATOM 1664 O O . TYR A 1 267 ? -9.921 -1.498 38.496 1.00 41.19 267 TYR A O 1
ATOM 1672 N N . ALA A 1 268 ? -9.955 0.744 38.561 1.00 36.31 268 ALA A N 1
ATOM 1673 C CA . ALA A 1 268 ? -8.535 0.906 38.886 1.00 36.31 268 ALA A CA 1
ATOM 1674 C C . ALA A 1 268 ? -8.188 0.433 40.312 1.00 36.31 268 ALA A C 1
ATOM 1676 O O . ALA A 1 268 ? -7.105 -0.101 40.541 1.00 36.31 268 ALA A O 1
ATOM 1677 N N . THR A 1 269 ? -9.120 0.553 41.262 1.00 38.31 269 THR A N 1
ATOM 1678 C CA . THR A 1 269 ? -8.927 0.108 42.653 1.00 38.31 269 THR A CA 1
ATOM 1679 C C . THR A 1 269 ? -8.855 -1.412 42.808 1.00 38.31 269 THR A C 1
ATOM 1681 O O . THR A 1 269 ? -8.253 -1.887 43.763 1.00 38.31 269 THR A O 1
ATOM 1684 N N . MET A 1 270 ? -9.412 -2.188 41.871 1.00 35.41 270 MET A N 1
ATOM 1685 C CA . MET A 1 270 ? -9.459 -3.653 41.967 1.00 35.41 270 MET A CA 1
ATOM 1686 C C . MET A 1 270 ? -8.179 -4.349 41.461 1.00 35.41 270 MET A C 1
ATOM 1688 O O . MET A 1 270 ? -7.975 -5.525 41.744 1.00 35.41 270 MET A O 1
ATOM 1692 N N . LEU A 1 271 ? -7.310 -3.649 40.715 1.00 35.25 271 LEU A N 1
ATOM 1693 C CA . LEU A 1 271 ? -6.074 -4.217 40.147 1.00 35.25 271 LEU A CA 1
ATOM 1694 C C . LEU A 1 271 ? -4.819 -3.937 41.002 1.00 35.25 271 LEU A C 1
ATOM 1696 O O . LEU A 1 271 ? -3.785 -4.567 40.796 1.00 35.25 271 LEU A O 1
ATOM 1700 N N . ILE A 1 272 ? -4.908 -3.018 41.973 1.00 41.09 272 ILE A N 1
ATOM 1701 C CA . ILE A 1 272 ? -3.821 -2.628 42.896 1.00 41.09 272 ILE A CA 1
ATOM 1702 C C . ILE A 1 272 ? -4.026 -3.310 44.263 1.00 41.09 272 ILE A C 1
ATOM 1704 O O . ILE A 1 272 ? -3.881 -2.703 45.322 1.00 41.09 272 ILE A O 1
ATOM 1708 N N . ASP A 1 273 ? -4.379 -4.595 44.266 1.00 37.16 273 ASP A N 1
ATOM 1709 C CA . ASP A 1 273 ? -4.634 -5.365 45.493 1.00 37.16 273 ASP A CA 1
ATOM 1710 C C . ASP A 1 273 ? -3.317 -5.857 46.138 1.00 37.16 273 ASP A C 1
ATOM 1712 O O . ASP A 1 273 ? -3.076 -7.047 46.332 1.00 37.16 273 ASP A O 1
ATOM 1716 N N . GLY A 1 274 ? -2.394 -4.922 46.394 1.00 38.12 274 GLY A N 1
ATOM 1717 C CA . GLY A 1 274 ? -1.081 -5.230 46.975 1.00 38.12 274 GLY A CA 1
ATOM 1718 C C . GLY A 1 274 ? -0.200 -4.042 47.373 1.00 38.12 274 GLY A C 1
ATOM 1719 O O . GLY A 1 274 ? 0.820 -4.246 48.028 1.00 38.12 274 GLY A O 1
ATOM 1720 N N . ALA A 1 275 ? -0.572 -2.803 47.033 1.00 34.84 275 ALA A N 1
ATOM 1721 C CA . ALA A 1 275 ? 0.200 -1.603 47.371 1.00 34.84 275 ALA A CA 1
ATOM 1722 C C . ALA A 1 275 ? -0.671 -0.538 48.058 1.00 34.84 275 ALA A C 1
ATOM 1724 O O . ALA A 1 275 ? -0.732 0.611 47.625 1.00 34.84 275 ALA A O 1
ATOM 1725 N N . SER A 1 276 ? -1.323 -0.910 49.164 1.00 39.09 276 SER A N 1
ATOM 1726 C CA . SER A 1 276 ? -2.131 0.003 49.996 1.00 39.09 276 SER A CA 1
ATOM 1727 C C . SER A 1 276 ? -1.375 1.270 50.421 1.00 39.09 276 SER A C 1
ATOM 1729 O O . SER A 1 276 ? -1.967 2.328 50.587 1.00 39.09 276 SER A O 1
ATOM 1731 N N . ASN A 1 277 ? -0.050 1.185 50.543 1.00 39.97 277 ASN A N 1
ATOM 1732 C CA . ASN A 1 277 ? 0.768 2.270 51.087 1.00 39.97 277 ASN A CA 1
ATOM 1733 C C . ASN A 1 277 ? 1.225 3.278 50.016 1.00 39.97 277 ASN A C 1
ATOM 1735 O O . ASN A 1 277 ? 1.627 4.385 50.357 1.00 39.97 277 ASN A O 1
ATOM 1739 N N . VAL A 1 278 ? 1.173 2.902 48.733 1.00 39.16 278 VAL A N 1
ATOM 1740 C CA . VAL A 1 278 ? 1.393 3.826 47.604 1.00 39.16 278 VAL A CA 1
ATOM 1741 C C . VAL A 1 278 ? 0.079 4.528 47.266 1.00 39.16 278 VAL A C 1
ATOM 1743 O O . VAL A 1 278 ? 0.077 5.724 47.003 1.00 39.16 278 VAL A O 1
ATOM 1746 N N . ALA A 1 279 ? -1.038 3.805 47.392 1.00 38.28 279 ALA A N 1
ATOM 1747 C CA . ALA A 1 279 ? -2.384 4.353 47.348 1.00 38.28 279 ALA A CA 1
ATOM 1748 C C . ALA A 1 279 ? -2.564 5.493 48.366 1.00 38.28 279 ALA A C 1
ATOM 1750 O O . ALA A 1 279 ? -2.817 6.606 47.947 1.00 38.28 279 ALA A O 1
ATOM 1751 N N . ASP A 1 280 ? -2.331 5.315 49.665 1.00 39.09 280 ASP A N 1
ATOM 1752 C CA . ASP A 1 280 ? -2.576 6.414 50.624 1.00 39.09 280 ASP A CA 1
ATOM 1753 C C . ASP A 1 280 ? -1.633 7.630 50.476 1.00 39.09 280 ASP A C 1
ATOM 1755 O O . ASP A 1 280 ? -2.001 8.743 50.850 1.00 39.09 280 ASP A O 1
ATOM 1759 N N . ALA A 1 281 ? -0.434 7.448 49.909 1.00 42.47 281 ALA A N 1
ATOM 1760 C CA . ALA A 1 281 ? 0.519 8.538 49.676 1.00 42.47 281 ALA A CA 1
ATOM 1761 C C . ALA A 1 281 ? 0.255 9.324 48.375 1.00 42.47 281 ALA A C 1
ATOM 1763 O O . ALA A 1 281 ? 0.668 10.478 48.279 1.00 42.47 281 ALA A O 1
ATOM 1764 N N . LEU A 1 282 ? -0.438 8.721 47.399 1.00 41.50 282 LEU A N 1
ATOM 1765 C CA . LEU A 1 282 ? -0.852 9.352 46.134 1.00 41.50 282 LEU A CA 1
ATOM 1766 C C . LEU A 1 282 ? -2.361 9.669 46.072 1.00 41.50 282 LEU A C 1
ATOM 1768 O O . LEU A 1 282 ? -2.785 10.435 45.221 1.00 41.50 282 LEU A O 1
ATOM 1772 N N . LEU A 1 283 ? -3.185 9.107 46.965 1.00 44.78 283 LEU A N 1
ATOM 1773 C CA . LEU A 1 283 ? -4.655 9.226 46.987 1.00 44.78 283 LEU A CA 1
ATOM 1774 C C . LEU A 1 283 ? -5.162 10.143 48.104 1.00 44.78 283 LEU A C 1
ATOM 1776 O O . LEU A 1 283 ? -6.308 10.023 48.550 1.00 44.78 283 LEU A O 1
ATOM 1780 N N . GLY A 1 284 ? -4.344 11.110 48.517 1.00 36.56 284 GLY A N 1
ATOM 1781 C CA . GLY A 1 284 ? -4.801 12.281 49.257 1.00 36.56 284 GLY A CA 1
ATOM 1782 C C . GLY A 1 284 ? -5.685 13.180 48.388 1.00 36.56 284 GLY A C 1
ATOM 1783 O O . GLY A 1 284 ? -5.319 14.313 48.122 1.00 36.56 284 GLY A O 1
ATOM 1784 N N . GLY A 1 285 ? -6.844 12.668 47.964 1.00 38.72 285 GLY A N 1
ATOM 1785 C CA . GLY A 1 285 ? -7.866 13.382 47.208 1.00 38.72 285 GLY A CA 1
ATOM 1786 C C . GLY A 1 285 ? -7.548 13.543 45.725 1.00 38.72 285 GLY A C 1
ATOM 1787 O O . GLY A 1 285 ? -6.990 14.551 45.333 1.00 38.72 285 GLY A O 1
ATOM 1788 N N . ASP A 1 286 ? -8.049 12.597 44.923 1.00 44.06 286 ASP A N 1
ATOM 1789 C CA . ASP A 1 286 ? -8.228 12.707 43.471 1.00 44.06 286 ASP A CA 1
ATOM 1790 C C . ASP A 1 286 ? -6.973 12.806 42.577 1.00 44.06 286 ASP A C 1
ATOM 1792 O O . ASP A 1 286 ? -6.420 13.884 42.453 1.00 44.06 286 ASP A O 1
ATOM 1796 N N . GLU A 1 287 ? -6.641 11.759 41.799 1.00 40.03 287 GLU A N 1
ATOM 1797 C CA . GLU A 1 287 ? -5.776 11.924 40.609 1.00 40.03 287 GLU A CA 1
ATOM 1798 C C . GLU A 1 287 ? -5.872 10.773 39.575 1.00 40.03 287 GLU A C 1
ATOM 1800 O O . GLU A 1 287 ? -6.277 9.652 39.900 1.00 40.03 287 GLU A O 1
ATOM 1805 N N . ILE A 1 288 ? -5.574 11.121 38.310 1.00 38.19 288 ILE A N 1
ATOM 1806 C CA . ILE A 1 288 ? -5.663 10.364 37.037 1.00 38.19 288 ILE A CA 1
ATOM 1807 C C . ILE A 1 288 ? -4.239 10.029 36.534 1.00 38.19 288 ILE A C 1
ATOM 1809 O O . ILE A 1 288 ? -3.316 10.791 36.793 1.00 38.19 288 ILE A O 1
ATOM 1813 N N . PHE A 1 289 ? -4.062 8.933 35.775 1.00 35.22 289 PHE A N 1
ATOM 1814 C CA . PHE A 1 289 ? -2.778 8.531 35.171 1.00 35.22 289 PHE A CA 1
ATOM 1815 C C . PHE A 1 289 ? -2.780 8.548 33.636 1.00 35.22 289 PHE A C 1
ATOM 1817 O O . PHE A 1 289 ? -3.762 8.177 32.998 1.00 35.22 289 PHE A O 1
ATOM 1824 N N . GLY A 1 290 ? -1.608 8.804 33.057 1.00 35.22 290 GLY A N 1
ATOM 1825 C CA . GLY A 1 290 ? -1.210 8.376 31.715 1.00 35.22 290 GLY A CA 1
ATOM 1826 C C . GLY A 1 290 ? 0.253 8.725 31.469 1.00 35.22 290 GLY A C 1
ATOM 1827 O O . GLY A 1 290 ? 0.784 9.672 32.042 1.00 35.22 290 GLY A O 1
ATOM 1828 N N . ALA A 1 291 ? 0.916 7.899 30.671 1.00 33.72 291 ALA A N 1
ATOM 1829 C CA . ALA A 1 291 ? 2.328 8.026 30.350 1.00 33.72 291 ALA A CA 1
ATOM 1830 C C . ALA A 1 291 ? 2.479 8.180 28.836 1.00 33.72 291 ALA A C 1
ATOM 1832 O O . ALA A 1 291 ? 1.885 7.404 28.084 1.00 33.72 291 ALA A O 1
ATOM 1833 N N . SER A 1 292 ? 3.298 9.134 28.405 1.00 36.75 292 SER A N 1
ATOM 1834 C CA . SER A 1 292 ? 3.896 9.143 27.073 1.00 36.75 292 SER A CA 1
ATOM 1835 C C . SER A 1 292 ? 5.366 8.732 27.196 1.00 36.75 292 SER A C 1
ATOM 1837 O O . SER A 1 292 ? 6.049 9.069 28.162 1.00 36.75 292 SER A O 1
ATOM 1839 N N . ILE A 1 293 ? 5.838 7.939 26.237 1.00 35.12 293 ILE A N 1
ATOM 1840 C CA . ILE A 1 293 ? 7.259 7.664 26.026 1.00 35.12 293 ILE A CA 1
ATOM 1841 C C . ILE A 1 293 ? 7.496 7.863 24.536 1.00 35.12 293 ILE A C 1
ATOM 1843 O O . ILE A 1 293 ? 6.907 7.140 23.733 1.00 35.12 293 ILE A O 1
ATOM 1847 N N . GLN A 1 294 ? 8.370 8.801 24.178 1.00 42.09 294 GLN A N 1
ATOM 1848 C CA . GLN A 1 294 ? 9.024 8.806 22.877 1.00 42.09 294 GLN A CA 1
ATOM 1849 C C . GLN A 1 294 ? 10.471 9.286 23.027 1.00 42.09 294 GLN A C 1
ATOM 1851 O O . GLN A 1 294 ? 10.741 10.313 23.649 1.00 42.09 294 GLN A O 1
ATOM 1856 N N . GLU A 1 295 ? 11.407 8.530 22.456 1.00 41.53 295 GLU A N 1
ATOM 1857 C CA . GLU A 1 295 ? 12.757 9.014 22.172 1.00 41.53 295 GLU A CA 1
ATOM 1858 C C . GLU A 1 295 ? 12.662 9.954 20.959 1.00 41.53 295 GLU A C 1
ATOM 1860 O O . GLU A 1 295 ? 12.332 9.493 19.870 1.00 41.53 295 GLU A O 1
ATOM 1865 N N . GLY A 1 296 ? 12.899 11.264 21.119 1.00 48.94 296 GLY A N 1
ATOM 1866 C CA . GLY A 1 296 ? 12.988 12.160 19.952 1.00 48.94 296 GLY A CA 1
ATOM 1867 C C . GLY A 1 296 ? 12.637 13.642 20.115 1.00 48.94 296 GLY A C 1
ATOM 1868 O O . GLY A 1 296 ? 13.003 14.408 19.230 1.00 48.94 296 GLY A O 1
ATOM 1869 N N . GLY A 1 297 ? 12.021 14.079 21.221 1.00 43.66 297 GLY A N 1
ATOM 1870 C CA . GLY A 1 297 ? 12.047 15.502 21.606 1.00 43.66 297 GLY A CA 1
ATOM 1871 C C . GLY A 1 297 ? 10.755 16.323 21.549 1.00 43.66 297 GLY A C 1
ATOM 1872 O O . GLY A 1 297 ? 10.865 17.534 21.665 1.00 43.66 297 GLY A O 1
ATOM 1873 N N . SER A 1 298 ? 9.559 15.734 21.452 1.00 41.28 298 SER A N 1
ATOM 1874 C CA . SER A 1 298 ? 8.420 16.293 22.196 1.00 41.28 298 SER A CA 1
ATOM 1875 C C . SER A 1 298 ? 7.398 15.216 22.544 1.00 41.28 298 SER A C 1
ATOM 1877 O O . SER A 1 298 ? 7.242 14.232 21.825 1.00 41.28 298 SER A O 1
ATOM 1879 N N . SER A 1 299 ? 6.741 15.330 23.694 1.00 44.06 299 SER A N 1
ATOM 1880 C CA . SER A 1 299 ? 5.653 14.429 24.084 1.00 44.06 299 SER A CA 1
ATOM 1881 C C . SER A 1 299 ? 4.505 15.246 24.640 1.00 44.06 299 SER A C 1
ATOM 1883 O O . SER A 1 299 ? 4.679 15.938 25.638 1.00 44.06 299 SER A O 1
ATOM 1885 N N . THR A 1 300 ? 3.321 15.137 24.042 1.00 42.88 300 THR A N 1
ATOM 1886 C CA . THR A 1 300 ? 2.097 15.675 24.637 1.00 42.88 300 THR A CA 1
ATOM 1887 C C . THR A 1 300 ? 1.254 14.560 25.252 1.00 42.88 300 THR A C 1
ATOM 1889 O O . THR A 1 300 ? 1.114 13.487 24.666 1.00 42.88 300 THR A O 1
ATOM 1892 N N . PHE A 1 301 ? 0.726 14.769 26.458 1.00 54.34 301 PHE A N 1
ATOM 1893 C CA . PHE A 1 301 ? -0.260 13.874 27.077 1.00 54.34 301 PHE A CA 1
ATOM 1894 C C . PHE A 1 301 ? -1.505 14.652 27.468 1.00 54.34 301 PHE A C 1
ATOM 1896 O O . PHE A 1 301 ? -1.384 15.807 27.853 1.00 54.34 301 PHE A O 1
ATOM 1903 N N . ASP A 1 302 ? -2.672 14.013 27.403 1.00 46.47 302 ASP A N 1
ATOM 1904 C CA . ASP A 1 302 ? -3.960 14.635 27.700 1.00 46.47 302 ASP A CA 1
ATOM 1905 C C . ASP A 1 302 ? -4.754 13.849 28.763 1.00 46.47 302 ASP A C 1
ATOM 1907 O O . ASP A 1 302 ? -4.881 12.623 28.675 1.00 46.47 302 ASP A O 1
ATOM 1911 N N . PHE A 1 303 ? -5.319 14.560 29.745 1.00 49.31 303 PHE A N 1
ATOM 1912 C CA . PHE A 1 303 ? -6.308 14.041 30.691 1.00 49.31 303 PHE A CA 1
ATOM 1913 C C . PHE A 1 303 ? -7.502 14.977 30.824 1.00 49.31 303 PHE A C 1
ATOM 1915 O O . PHE A 1 303 ? -7.344 16.140 31.177 1.00 49.31 303 PHE A O 1
ATOM 1922 N N . ALA A 1 304 ? -8.713 14.434 30.703 1.00 40.06 304 ALA A N 1
ATOM 1923 C CA . ALA A 1 304 ? -9.921 15.108 31.164 1.00 40.06 304 ALA A CA 1
ATOM 1924 C C . ALA A 1 304 ? -10.206 14.740 32.636 1.00 40.06 304 ALA A C 1
ATOM 1926 O O . ALA A 1 304 ? -10.638 13.624 32.937 1.00 40.06 304 ALA A O 1
ATOM 1927 N N . TYR A 1 305 ? -10.004 15.673 33.569 1.00 43.50 305 TYR A N 1
ATOM 1928 C CA . TYR A 1 305 ? -10.359 15.542 34.984 1.00 43.50 305 TYR A CA 1
ATOM 1929 C C . TYR A 1 305 ? -11.526 16.472 35.334 1.00 43.50 305 TYR A C 1
ATOM 1931 O O . TYR A 1 305 ? -11.394 17.687 35.302 1.00 43.50 305 TYR A O 1
ATOM 1939 N N . ARG A 1 306 ? -12.697 15.918 35.686 1.00 41.97 306 ARG A N 1
ATOM 1940 C CA . ARG A 1 306 ? -13.907 16.700 36.051 1.00 41.97 306 ARG A CA 1
ATOM 1941 C C . ARG A 1 306 ? -14.364 17.732 35.001 1.00 41.97 306 ARG A C 1
ATOM 1943 O O . ARG A 1 30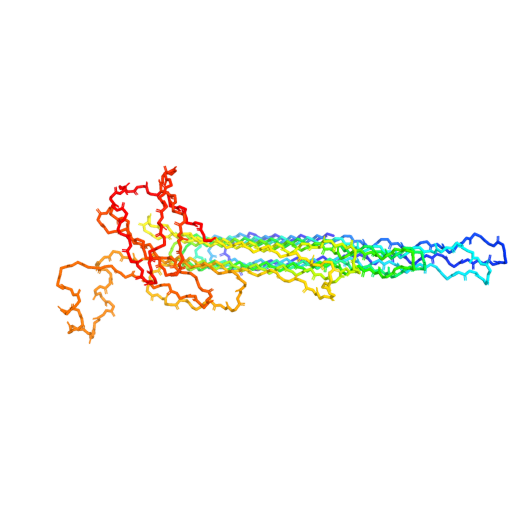6 ? -15.064 18.680 35.342 1.00 41.97 306 ARG A O 1
ATOM 1950 N N . GLY A 1 307 ? -14.029 17.511 33.732 1.00 45.94 307 GLY A N 1
ATOM 1951 C CA . GLY A 1 307 ? -14.301 18.446 32.638 1.00 45.94 307 GLY A CA 1
ATOM 1952 C C . GLY A 1 307 ? -13.102 19.309 32.255 1.00 45.94 307 GLY A C 1
ATOM 1953 O O . GLY A 1 307 ? -13.167 19.927 31.196 1.00 45.94 307 GLY A O 1
ATOM 1954 N N . ASP A 1 308 ? -12.027 19.301 33.051 1.00 40.66 308 ASP A N 1
ATOM 1955 C CA . ASP A 1 308 ? -10.805 20.065 32.807 1.00 40.66 308 ASP A CA 1
ATOM 1956 C C . ASP A 1 308 ? -9.781 19.259 32.010 1.00 40.66 308 ASP A C 1
ATOM 1958 O O . ASP A 1 308 ? -9.508 18.113 32.358 1.00 40.66 308 ASP A O 1
ATOM 1962 N N . LEU A 1 309 ? -9.220 19.858 30.960 1.00 50.78 309 LEU A N 1
ATOM 1963 C CA . LEU A 1 309 ? -8.195 19.256 30.107 1.00 50.78 309 LEU A CA 1
ATOM 1964 C C . LEU A 1 309 ? -6.796 19.602 30.643 1.00 50.78 309 LEU A C 1
ATOM 1966 O O . LEU A 1 309 ? -6.436 20.778 30.740 1.00 50.78 309 LEU A O 1
ATOM 1970 N N . LEU A 1 310 ? -6.010 18.595 31.011 1.00 52.62 310 LEU A N 1
ATOM 1971 C CA . LEU A 1 310 ? -4.630 18.736 31.476 1.00 52.62 310 LEU A CA 1
ATOM 1972 C C . LEU A 1 310 ? -3.695 18.238 30.381 1.00 52.62 310 LEU A C 1
ATOM 1974 O O . LEU A 1 310 ? -3.638 17.035 30.130 1.00 52.62 310 LEU A O 1
ATOM 1978 N N . LEU A 1 311 ? -2.952 19.161 29.770 1.00 53.72 311 LEU A N 1
ATOM 1979 C CA . LEU A 1 311 ? -1.969 18.840 28.749 1.00 53.72 311 LEU A CA 1
ATOM 1980 C C . LEU A 1 311 ? -0.561 18.902 29.332 1.00 53.72 311 LEU A C 1
ATOM 1982 O O . LEU A 1 311 ? -0.100 19.970 29.729 1.00 53.72 311 LEU A O 1
ATOM 1986 N N . GLY A 1 312 ? 0.149 17.784 29.374 1.00 51.50 312 GLY A N 1
ATOM 1987 C CA . GLY A 1 312 ? 1.594 17.821 29.582 1.00 51.50 312 GLY A CA 1
ATOM 1988 C C . GLY A 1 312 ? 2.300 18.023 28.264 1.00 51.50 312 GLY A C 1
ATOM 1989 O O . GLY A 1 312 ? 1.982 17.306 27.326 1.00 51.50 312 GLY A O 1
ATOM 1990 N N . VAL A 1 313 ? 3.231 18.969 28.195 1.00 49.69 313 VAL A N 1
ATOM 1991 C CA . VAL A 1 313 ? 4.096 19.200 27.037 1.00 49.69 313 VAL A CA 1
ATOM 1992 C C . VAL A 1 313 ? 5.535 18.961 27.486 1.00 49.69 313 VAL A C 1
ATOM 1994 O O . VAL A 1 313 ? 6.067 19.675 28.336 1.00 49.69 313 VAL A O 1
ATOM 1997 N N . VAL A 1 314 ? 6.150 17.915 26.951 1.00 43.91 314 VAL A N 1
ATOM 1998 C CA . VAL A 1 314 ? 7.578 17.631 27.091 1.00 43.91 314 VAL A CA 1
ATOM 1999 C C . VAL A 1 314 ? 8.250 18.230 25.867 1.00 43.91 314 VAL A C 1
ATOM 2001 O O . VAL A 1 314 ? 7.897 17.831 24.766 1.00 43.91 314 VAL A O 1
ATOM 2004 N N . ASP A 1 315 ? 9.169 19.169 26.083 1.00 50.12 315 ASP A N 1
ATOM 2005 C CA . ASP A 1 315 ? 10.065 19.818 25.115 1.00 50.12 315 ASP A CA 1
ATOM 2006 C C . ASP A 1 315 ? 9.423 20.435 23.853 1.00 50.12 315 ASP A C 1
ATOM 2008 O O . ASP A 1 315 ? 9.103 19.763 22.882 1.00 50.12 315 ASP A O 1
ATOM 2012 N N . GLY A 1 316 ? 9.341 21.770 23.826 1.00 53.47 316 GLY A N 1
ATOM 2013 C CA . GLY A 1 316 ? 8.897 22.553 22.668 1.00 53.47 316 GLY A CA 1
ATOM 2014 C C . GLY A 1 316 ? 7.436 22.999 22.756 1.00 53.47 316 GLY A C 1
ATOM 2015 O O . GLY A 1 316 ? 6.587 22.317 23.320 1.00 53.47 316 GLY A O 1
ATOM 2016 N N . GLY A 1 317 ? 7.138 24.191 22.232 1.00 52.50 317 GLY A N 1
ATOM 2017 C CA . GLY A 1 317 ? 5.763 24.692 22.160 1.00 52.50 317 GLY A CA 1
ATOM 2018 C C . GLY A 1 317 ? 4.892 23.795 21.277 1.00 52.50 317 GLY A C 1
ATOM 2019 O O . GLY A 1 317 ? 5.360 23.290 20.260 1.00 52.50 317 GLY A O 1
ATOM 2020 N N . ALA A 1 318 ? 3.631 23.614 21.661 1.00 60.56 318 ALA A N 1
ATOM 2021 C CA . ALA A 1 318 ? 2.637 22.886 20.880 1.00 60.56 318 ALA A CA 1
ATOM 2022 C C . ALA A 1 318 ? 1.469 23.815 20.533 1.00 60.56 318 ALA A C 1
ATOM 2024 O O . ALA A 1 318 ? 1.022 24.600 21.380 1.00 60.56 318 ALA A O 1
ATOM 2025 N N . ASP A 1 319 ? 0.951 23.683 19.311 1.00 61.81 319 ASP A N 1
ATOM 2026 C CA . ASP A 1 319 ? -0.296 24.325 18.906 1.00 61.81 319 ASP A CA 1
ATOM 2027 C C . ASP A 1 319 ? -1.454 23.359 19.168 1.00 61.81 319 ASP A C 1
ATOM 2029 O O . ASP A 1 319 ? -1.604 22.306 18.536 1.00 61.81 319 ASP A O 1
ATOM 2033 N N . VAL A 1 320 ? -2.275 23.717 20.152 1.00 60.84 320 VAL A N 1
ATOM 2034 C CA . VAL A 1 320 ? -3.382 22.891 20.632 1.00 60.84 320 VAL A CA 1
ATOM 2035 C C . VAL A 1 320 ? -4.679 23.518 20.160 1.00 60.84 320 VAL A C 1
ATOM 2037 O O . VAL A 1 320 ? -4.958 24.665 20.481 1.00 60.84 320 VAL A O 1
ATOM 2040 N N . THR A 1 321 ? -5.508 22.787 19.420 1.00 59.62 321 THR A N 1
ATOM 2041 C CA . THR A 1 321 ? -6.845 23.260 19.035 1.00 59.62 321 THR A CA 1
ATOM 2042 C C . THR A 1 321 ? -7.918 22.488 19.793 1.00 59.62 321 THR A C 1
ATOM 2044 O O . THR A 1 321 ? -7.997 21.266 19.679 1.00 59.62 321 THR A O 1
ATOM 2047 N N . ILE A 1 322 ? -8.775 23.199 20.533 1.00 61.78 322 ILE A N 1
ATOM 2048 C CA . ILE A 1 322 ? -9.892 22.634 21.303 1.00 61.78 322 ILE A CA 1
ATOM 2049 C C . ILE A 1 322 ? -11.203 23.216 20.794 1.00 61.78 322 ILE A C 1
ATOM 2051 O O . ILE A 1 322 ? -11.415 24.425 20.863 1.00 61.78 322 ILE A O 1
ATOM 2055 N N . ASN A 1 323 ? -12.106 22.370 20.294 1.00 70.06 323 ASN A N 1
ATOM 2056 C CA . ASN A 1 323 ? -13.396 22.791 19.732 1.00 70.06 323 ASN A CA 1
ATOM 2057 C C . ASN A 1 323 ? -13.251 23.907 18.670 1.00 70.06 323 ASN A C 1
ATOM 2059 O O . ASN A 1 323 ? -14.092 24.801 18.567 1.00 70.06 323 ASN A O 1
ATOM 2063 N N . GLY A 1 324 ? -12.156 23.874 17.901 1.00 70.06 324 GLY A N 1
ATOM 2064 C CA . GLY A 1 324 ? -11.820 24.880 16.888 1.00 70.06 324 GLY A CA 1
ATOM 2065 C C . GLY A 1 324 ? -11.153 26.161 17.410 1.00 70.06 324 GLY A C 1
ATOM 2066 O O . GLY A 1 324 ? -10.908 27.059 16.609 1.00 70.06 324 GLY A O 1
ATOM 2067 N N . ALA A 1 325 ? -10.859 26.270 18.711 1.00 69.00 325 ALA A N 1
ATOM 2068 C CA . ALA A 1 325 ? -10.094 27.373 19.293 1.00 69.00 325 ALA A CA 1
ATOM 2069 C C . ALA A 1 325 ? -8.626 26.973 19.501 1.00 69.00 325 ALA A C 1
ATOM 2071 O O . ALA A 1 325 ? -8.345 25.990 20.183 1.00 69.00 325 ALA A O 1
ATOM 2072 N N . GLU A 1 326 ? -7.707 27.745 18.928 1.00 70.94 326 GLU A N 1
ATOM 2073 C CA . GLU A 1 326 ? -6.262 27.547 19.063 1.00 70.94 326 GLU A CA 1
ATOM 2074 C C . GLU A 1 326 ? -5.756 28.120 20.398 1.00 70.94 326 GLU A C 1
ATOM 2076 O O . GLU A 1 326 ? -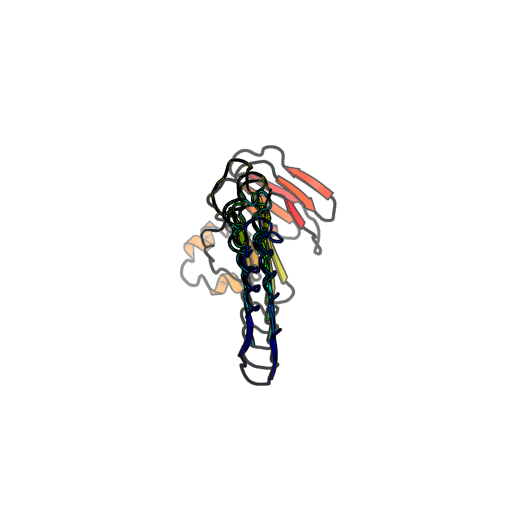6.032 29.271 20.749 1.00 70.94 326 GLU A O 1
ATOM 2081 N N . ILE A 1 327 ? -5.024 27.303 21.152 1.00 70.19 327 ILE A N 1
ATOM 2082 C CA . ILE A 1 327 ? -4.337 27.640 22.393 1.00 70.19 327 ILE A CA 1
ATOM 2083 C C . ILE A 1 327 ? -2.847 27.421 22.144 1.00 70.19 327 ILE A C 1
ATOM 2085 O O . ILE A 1 327 ? -2.357 26.293 22.191 1.00 70.19 327 ILE A O 1
ATOM 2089 N N . SER A 1 328 ? -2.123 28.507 21.883 1.00 67.25 328 SER A N 1
ATOM 2090 C CA . SER A 1 328 ? -0.666 28.453 21.784 1.00 67.25 328 SER A CA 1
ATOM 2091 C C . SER A 1 328 ? -0.066 28.321 23.176 1.00 67.25 328 SER A C 1
ATOM 2093 O O . SER A 1 328 ? -0.143 29.243 23.999 1.00 67.25 328 SER A O 1
ATOM 2095 N N . ILE A 1 329 ? 0.565 27.181 23.433 1.00 66.88 329 ILE A N 1
ATOM 2096 C CA . ILE A 1 329 ? 1.394 26.994 24.616 1.00 66.88 329 ILE A CA 1
ATOM 2097 C C . ILE A 1 329 ? 2.782 27.497 24.233 1.00 66.88 329 ILE A C 1
ATOM 2099 O O . ILE A 1 329 ? 3.575 26.783 23.623 1.00 66.88 329 ILE A O 1
ATOM 2103 N N . GLY A 1 330 ? 3.041 28.778 24.517 1.00 59.59 330 GLY A N 1
ATOM 2104 C CA . GLY A 1 330 ? 4.377 29.353 24.346 1.00 59.59 330 GLY A CA 1
ATOM 2105 C C . GLY A 1 330 ? 5.407 28.551 25.139 1.00 59.59 330 GLY A C 1
ATOM 2106 O O . GLY A 1 330 ? 5.011 27.949 26.130 1.00 59.59 330 GLY A O 1
ATOM 2107 N N . ASP A 1 331 ? 6.674 28.567 24.694 1.00 63.28 331 ASP A N 1
ATOM 2108 C CA . ASP A 1 331 ? 7.826 27.799 25.212 1.00 63.28 331 ASP A CA 1
ATOM 2109 C C . ASP A 1 331 ? 7.782 27.620 26.739 1.00 63.28 331 ASP A C 1
ATOM 2111 O O . ASP A 1 331 ? 8.298 28.419 27.528 1.00 63.28 331 ASP A O 1
ATOM 2115 N N . ALA A 1 332 ? 7.043 26.596 27.148 1.00 52.31 332 ALA A N 1
ATOM 2116 C CA . ALA A 1 332 ? 6.836 26.224 28.520 1.00 52.31 332 ALA A CA 1
ATOM 2117 C C . ALA A 1 332 ? 7.980 25.263 28.757 1.00 52.31 332 ALA A C 1
ATOM 2119 O O . ALA A 1 332 ? 7.967 24.171 28.195 1.00 52.31 332 ALA A O 1
ATOM 2120 N N . GLY A 1 333 ? 9.023 25.742 29.442 1.00 54.34 333 GLY A N 1
ATOM 2121 C CA . GLY A 1 333 ? 10.286 25.019 29.571 1.00 54.34 333 GLY A CA 1
ATOM 2122 C C . GLY A 1 333 ? 10.095 23.538 29.904 1.00 54.34 333 GLY A C 1
ATOM 2123 O O . GLY A 1 333 ? 9.051 23.145 30.422 1.00 54.34 333 GLY A O 1
ATOM 2124 N N . ASN A 1 334 ? 11.115 22.741 29.592 1.00 53.56 334 ASN A N 1
ATOM 2125 C CA . ASN A 1 334 ? 11.108 21.280 29.639 1.00 53.56 334 ASN A CA 1
ATOM 2126 C C . ASN A 1 334 ? 10.220 20.714 30.765 1.00 53.56 334 ASN A C 1
ATOM 2128 O O . ASN A 1 334 ? 10.392 21.070 31.934 1.00 53.56 334 ASN A O 1
ATOM 2132 N N . ASP A 1 335 ? 9.290 19.833 30.390 1.00 53.59 335 ASP A N 1
ATOM 2133 C CA . ASP A 1 335 ? 8.365 19.122 31.282 1.00 53.59 335 ASP A CA 1
ATOM 2134 C C . ASP A 1 335 ? 7.302 19.998 31.981 1.00 53.59 335 ASP A C 1
ATOM 2136 O O . ASP A 1 335 ? 7.087 19.893 33.194 1.00 53.59 335 ASP A O 1
ATOM 2140 N N . THR A 1 336 ? 6.582 20.849 31.237 1.00 51.69 336 THR A N 1
ATOM 2141 C CA . THR A 1 336 ? 5.482 21.646 31.813 1.00 51.69 336 THR A CA 1
ATOM 2142 C C . THR A 1 336 ? 4.118 20.969 31.641 1.00 51.69 336 THR A C 1
ATOM 2144 O O . THR A 1 336 ? 3.720 20.576 30.546 1.00 51.69 336 THR A O 1
ATOM 2147 N N . VAL A 1 337 ? 3.344 20.902 32.730 1.00 52.16 337 VAL A N 1
ATOM 2148 C CA . VAL A 1 337 ? 1.912 20.561 32.697 1.00 52.16 337 VAL A CA 1
ATOM 2149 C C . VAL A 1 337 ? 1.086 21.840 32.635 1.00 52.16 337 VAL A C 1
ATOM 2151 O O . VAL A 1 337 ? 1.151 22.681 33.532 1.00 52.16 337 VAL A O 1
ATOM 2154 N N . VAL A 1 338 ? 0.286 21.978 31.583 1.00 57.72 338 VAL A N 1
ATOM 2155 C CA . VAL A 1 338 ? -0.616 23.103 31.353 1.00 57.72 338 VAL A CA 1
ATOM 2156 C C . VAL A 1 338 ? -2.047 22.655 31.620 1.00 57.72 338 VAL A C 1
ATOM 2158 O O . VAL A 1 338 ? -2.583 21.773 30.953 1.00 57.72 338 VAL A O 1
ATOM 2161 N N . ASN A 1 339 ? -2.690 23.285 32.601 1.00 61.28 339 ASN A N 1
ATOM 2162 C CA . ASN A 1 339 ? -4.129 23.150 32.784 1.00 61.28 339 ASN A CA 1
ATOM 2163 C C . ASN A 1 339 ? -4.843 24.092 31.813 1.00 61.28 339 ASN A C 1
ATOM 2165 O O . ASN A 1 339 ? -4.709 25.312 31.916 1.00 61.28 339 ASN A O 1
ATOM 2169 N N . LEU A 1 340 ? -5.595 23.517 30.881 1.00 63.16 340 LEU A N 1
ATOM 2170 C CA . LEU A 1 340 ? -6.308 24.246 29.838 1.00 63.16 340 LEU A CA 1
ATOM 2171 C C . LEU A 1 340 ? -7.724 24.653 30.291 1.00 63.16 340 LEU A C 1
ATOM 2173 O O . LEU A 1 340 ? -8.384 25.441 29.619 1.00 63.16 340 LEU A O 1
ATOM 2177 N N . GLY A 1 341 ? -8.167 24.206 31.469 1.00 61.97 341 GLY A N 1
ATOM 2178 C CA . GLY A 1 341 ? -9.473 24.517 32.045 1.00 61.97 341 GLY A CA 1
ATOM 2179 C C . GLY A 1 341 ? -10.587 23.598 31.542 1.00 61.97 341 GLY A C 1
ATOM 2180 O O . GLY A 1 341 ? -10.324 22.583 30.900 1.00 61.97 341 GLY A O 1
ATOM 2181 N N . SER A 1 342 ? -11.836 23.943 31.874 1.00 67.69 342 SER A N 1
ATOM 2182 C CA . SER A 1 342 ? -13.015 23.096 31.641 1.00 67.69 342 SER A CA 1
ATOM 2183 C C . SER A 1 342 ? -13.641 23.278 30.262 1.00 67.69 342 SER A C 1
ATOM 2185 O O . SER A 1 342 ? -14.048 24.391 29.926 1.00 67.69 342 SER A O 1
ATOM 2187 N N . PHE A 1 343 ? -13.826 22.193 29.504 1.00 61.44 343 PHE A N 1
ATOM 2188 C CA . PHE A 1 343 ? -14.388 22.244 28.140 1.00 61.44 343 PHE A CA 1
ATOM 2189 C C . PHE A 1 343 ? -15.695 21.454 27.946 1.00 61.44 343 PHE A C 1
ATOM 2191 O O . PHE A 1 343 ? -16.265 21.447 26.853 1.00 61.44 343 PHE A O 1
ATOM 2198 N N . GLY A 1 344 ? -16.234 20.845 29.007 1.00 64.12 344 GLY A N 1
ATOM 2199 C CA . GLY A 1 344 ? -17.490 20.086 28.954 1.00 64.12 344 GLY A CA 1
ATOM 2200 C C . GLY A 1 344 ? -17.346 18.674 28.354 1.00 64.12 344 GLY A C 1
ATOM 2201 O O . GLY A 1 344 ? -16.238 18.216 28.106 1.00 64.12 344 GLY A O 1
ATOM 2202 N N . PRO A 1 345 ? -18.456 17.931 28.158 1.00 51.41 345 PRO A N 1
ATOM 2203 C CA . PRO A 1 345 ? -18.416 16.492 27.858 1.00 51.41 345 PRO A CA 1
ATOM 2204 C C . PRO A 1 345 ? -18.106 16.120 26.395 1.00 51.41 345 PRO A C 1
ATOM 2206 O O . PRO A 1 345 ? -17.943 14.940 26.108 1.00 51.41 345 PRO A O 1
ATOM 2209 N N . ASN A 1 346 ? -18.045 17.086 25.473 1.00 52.81 346 ASN A N 1
ATOM 2210 C CA . ASN A 1 346 ? -17.793 16.852 24.046 1.00 52.81 346 ASN A CA 1
ATOM 2211 C C . ASN A 1 346 ? -16.616 17.723 23.603 1.00 52.81 346 ASN A C 1
ATOM 2213 O O . ASN A 1 346 ? -16.818 18.857 23.169 1.00 52.81 346 ASN A O 1
ATOM 2217 N N . ILE A 1 347 ? -15.405 17.206 23.776 1.00 51.94 347 ILE A N 1
ATOM 2218 C CA . ILE A 1 347 ? -14.171 17.897 23.408 1.00 51.94 347 ILE A CA 1
ATOM 2219 C C . ILE A 1 347 ? -13.684 17.308 22.087 1.00 51.94 347 ILE A C 1
ATOM 2221 O O . ILE A 1 347 ? -13.449 16.105 21.998 1.00 51.94 347 ILE A O 1
ATOM 2225 N N . ASP A 1 348 ? -13.553 18.156 21.071 1.00 56.09 348 ASP A N 1
ATOM 2226 C CA . ASP A 1 348 ? -12.792 17.856 19.861 1.00 56.09 348 ASP A CA 1
ATOM 2227 C C . ASP A 1 348 ? -11.385 18.438 20.039 1.00 56.09 348 ASP A C 1
ATOM 2229 O O . ASP A 1 348 ? -11.216 19.661 20.064 1.00 56.09 348 ASP A O 1
ATOM 2233 N N . LEU A 1 349 ? -10.400 17.567 20.265 1.00 54.62 349 LEU A N 1
ATOM 2234 C CA . LEU A 1 349 ? -9.013 17.939 20.531 1.00 54.62 349 LEU A CA 1
ATOM 2235 C C . LEU A 1 349 ? -8.138 17.542 19.346 1.00 54.62 349 LEU A C 1
ATOM 2237 O O . LEU A 1 349 ? -8.069 16.373 18.972 1.00 54.62 349 LEU A O 1
ATOM 2241 N N . THR A 1 350 ? -7.419 18.518 18.800 1.00 55.16 350 THR A N 1
ATOM 2242 C CA . THR A 1 350 ? -6.349 18.299 17.824 1.00 55.16 350 THR A CA 1
ATOM 2243 C C . THR A 1 350 ? -5.055 18.876 18.383 1.00 55.16 350 THR A C 1
ATOM 2245 O O . THR A 1 350 ? -5.012 20.052 18.743 1.00 55.16 350 THR A O 1
ATOM 2248 N N . ILE A 1 351 ? -4.004 18.059 18.450 1.00 55.88 351 ILE A N 1
ATOM 2249 C CA . ILE A 1 351 ? -2.653 18.490 18.821 1.00 55.88 351 ILE A CA 1
ATOM 2250 C C . ILE A 1 351 ? -1.776 18.328 17.584 1.00 55.88 351 ILE A C 1
ATOM 2252 O O . ILE A 1 351 ? -1.712 17.231 17.025 1.00 55.88 351 ILE A O 1
ATOM 2256 N N . ASN A 1 352 ? -1.121 19.407 17.161 1.00 53.22 352 ASN A N 1
ATOM 2257 C CA . ASN A 1 352 ? -0.127 19.366 16.094 1.00 53.22 352 ASN A CA 1
ATOM 2258 C C . ASN A 1 352 ? 1.262 19.504 16.728 1.00 53.22 352 ASN A C 1
ATOM 2260 O O . ASN A 1 352 ? 1.523 20.490 17.420 1.00 53.22 352 ASN A O 1
ATOM 2264 N N . GLY A 1 353 ? 2.099 18.482 16.533 1.00 53.38 353 GLY A N 1
ATOM 2265 C CA . GLY A 1 353 ? 3.523 18.487 16.882 1.00 53.38 353 GLY A CA 1
ATOM 2266 C C . GLY A 1 353 ? 4.398 18.799 15.678 1.00 53.38 353 GLY A C 1
ATOM 2267 O O . GLY A 1 353 ? 3.922 18.588 14.537 1.00 53.38 353 GLY A O 1
#